Protein AF-A0A4U6DFJ6-F1 (afdb_monomer_lite)

Radius of gyration: 18.73 Å; chains: 1; bounding box: 54×26×50 Å

Sequence (199 aa):
MKYNDFEFNKLDYLKKNVDDPKDGIPSDYGIYQWVYWPAFDADRIATNDLINTLKEYSSRNFYIEEEIKGKYKFHAKIWEQGFRDNANMFGLSDKKHSELEAYLRSRTNIQAFYEFFKEICFVRPFYLGKANNLRSRLSQHFSGKSNVIAEIVKSSVPDQHVWVGYRKLPFSPAESSINNIYEEIYSRRVKPGLTIKPD

pLDDT: mean 87.08, std 8.91, range [51.12, 96.88]

Foldseek 3Di:
DDDPQWDKDFQVQALVCQPPPPRHFFQAWWKKFKFFAQDDDLQDDDLVNVLVSQLLVQQFDQADWDWDPDPDPDIDIDADDGCNPDSAGNVDDPVVSVVVSVQSNDSVSSVVVNVVVVVVRVLATQDMDTDNTRSVVVNCVSVVVDCPVVSCVVSVGDSRRMMMIIHGDPDDPVCVVVRVVVRLVSCVVRVRRNDDDDD

Structure (mmCIF, N/CA/C/O backbone):
data_AF-A0A4U6DFJ6-F1
#
_entry.id   AF-A0A4U6DFJ6-F1
#
loop_
_atom_site.group_PDB
_atom_site.id
_atom_site.type_symbol
_atom_site.label_atom_id
_atom_site.label_alt_id
_atom_site.label_comp_id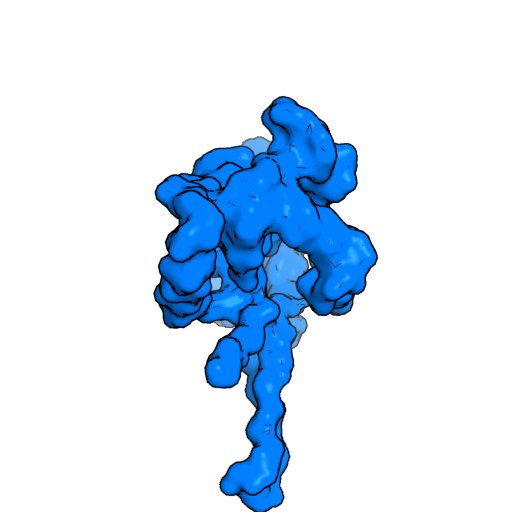
_atom_site.label_asym_id
_atom_site.label_entity_id
_atom_site.label_seq_id
_atom_site.pdbx_PDB_ins_code
_atom_site.Cartn_x
_atom_site.Cartn_y
_atom_site.Cartn_z
_atom_site.occupancy
_atom_site.B_iso_or_equiv
_atom_site.auth_seq_id
_atom_site.auth_comp_id
_atom_site.auth_asym_id
_atom_site.auth_atom_id
_atom_site.pdbx_PDB_model_num
ATOM 1 N N . MET A 1 1 ? -7.972 2.502 -10.421 1.00 88.00 1 MET A N 1
ATOM 2 C CA . MET A 1 1 ? -8.264 3.735 -9.639 1.00 88.00 1 MET A CA 1
ATOM 3 C C . MET A 1 1 ? -7.154 4.744 -9.886 1.00 88.00 1 MET A C 1
ATOM 5 O O . MET A 1 1 ? -6.004 4.338 -9.847 1.00 88.00 1 MET A O 1
ATOM 9 N N . LYS A 1 2 ? -7.454 6.028 -10.119 1.00 89.06 2 LYS A N 1
ATOM 10 C CA . LYS A 1 2 ? -6.418 7.076 -10.156 1.00 89.06 2 LYS A CA 1
ATOM 11 C C . LYS A 1 2 ? -6.329 7.784 -8.806 1.00 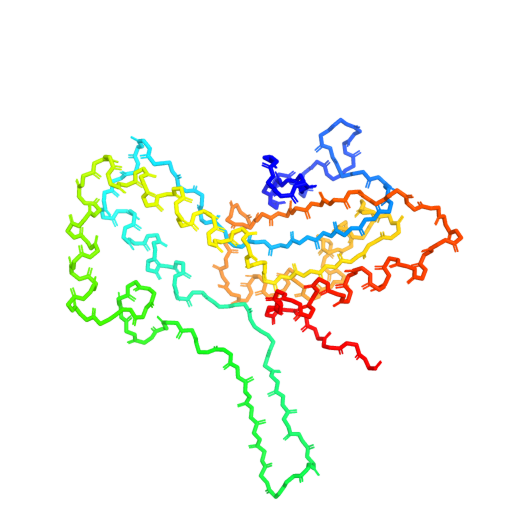89.06 2 LYS A C 1
ATOM 13 O O . LYS A 1 2 ? -7.365 8.136 -8.252 1.00 89.06 2 LYS A O 1
ATOM 18 N N . TYR A 1 3 ? -5.118 7.963 -8.286 1.00 86.25 3 TYR A N 1
ATOM 19 C CA . TYR A 1 3 ? -4.867 8.662 -7.022 1.00 86.25 3 TYR A CA 1
ATOM 20 C C . TYR A 1 3 ? -3.462 9.273 -7.031 1.00 86.25 3 TYR A C 1
ATOM 22 O O . TYR A 1 3 ? -2.499 8.556 -7.293 1.00 86.25 3 TYR A O 1
ATOM 30 N N . ASN A 1 4 ? -3.339 10.580 -6.771 1.00 84.19 4 ASN A N 1
ATOM 31 C CA . ASN A 1 4 ? -2.069 11.329 -6.789 1.00 84.19 4 ASN A CA 1
ATOM 32 C C . ASN A 1 4 ? -1.196 11.061 -8.036 1.00 84.19 4 ASN A C 1
ATOM 34 O O . ASN A 1 4 ? -0.005 10.789 -7.918 1.00 84.19 4 ASN A O 1
ATOM 38 N N . ASP A 1 5 ? -1.798 11.089 -9.229 1.00 87.94 5 ASP A N 1
ATOM 39 C CA . ASP A 1 5 ? -1.159 10.791 -10.527 1.00 87.94 5 ASP A CA 1
ATOM 40 C C . ASP A 1 5 ? -0.648 9.352 -10.718 1.00 87.94 5 ASP A C 1
ATOM 42 O O . ASP A 1 5 ? 0.011 9.050 -11.715 1.00 87.94 5 ASP A O 1
ATOM 46 N N . PHE A 1 6 ? -0.982 8.438 -9.807 1.00 92.75 6 PHE A N 1
ATOM 47 C CA . PHE A 1 6 ? -0.763 7.007 -9.987 1.00 92.75 6 PHE A CA 1
ATOM 48 C C . PHE A 1 6 ? -2.026 6.319 -10.480 1.00 92.75 6 PHE A C 1
ATOM 50 O O . PHE A 1 6 ? -3.138 6.582 -10.011 1.00 92.75 6 PHE A O 1
ATOM 57 N N . GLU A 1 7 ? -1.833 5.365 -11.379 1.00 94.50 7 GLU A N 1
ATOM 58 C CA . GLU A 1 7 ? -2.839 4.386 -11.746 1.00 94.50 7 GLU A CA 1
ATOM 59 C C . GLU A 1 7 ? -2.667 3.133 -10.890 1.00 94.50 7 GLU A C 1
ATOM 61 O O . GLU A 1 7 ? -1.664 2.430 -10.989 1.00 94.50 7 GLU A O 1
ATOM 66 N N . PHE A 1 8 ? -3.644 2.888 -10.022 1.00 94.81 8 PHE A N 1
ATOM 67 C CA . PHE A 1 8 ? -3.674 1.789 -9.070 1.00 94.81 8 PHE A CA 1
ATOM 68 C C . PHE A 1 8 ? -4.619 0.676 -9.495 1.00 94.81 8 PHE A C 1
ATOM 70 O O . PHE A 1 8 ? -5.796 0.924 -9.780 1.00 94.81 8 PHE A O 1
ATOM 77 N N . ASN A 1 9 ? -4.130 -0.555 -9.390 1.00 94.94 9 ASN A N 1
ATOM 78 C CA . ASN A 1 9 ? -4.911 -1.775 -9.540 1.00 94.94 9 ASN A CA 1
ATOM 79 C C . ASN A 1 9 ? -4.544 -2.778 -8.442 1.00 94.94 9 ASN A C 1
ATOM 81 O O . ASN A 1 9 ? -3.454 -2.715 -7.866 1.00 94.94 9 ASN A O 1
ATOM 85 N N . LYS A 1 10 ? -5.461 -3.700 -8.138 1.00 94.94 10 LYS A N 1
ATOM 86 C CA . LYS A 1 10 ? -5.181 -4.782 -7.190 1.00 94.94 10 LYS A CA 1
ATOM 87 C C . LYS A 1 10 ? -4.108 -5.718 -7.751 1.00 94.94 10 LYS A C 1
ATOM 89 O O . LYS A 1 10 ? -4.026 -5.930 -8.964 1.00 94.94 10 LYS A O 1
ATOM 94 N N . LEU A 1 11 ? -3.286 -6.279 -6.870 1.00 94.75 11 LEU A N 1
ATOM 95 C CA . LEU A 1 11 ? -2.181 -7.158 -7.243 1.00 94.75 11 LEU A CA 1
ATOM 96 C C . LEU A 1 11 ? -2.667 -8.414 -7.976 1.00 94.75 11 LEU A C 1
ATOM 98 O O . LEU A 1 11 ? -2.071 -8.809 -8.975 1.00 94.75 11 LEU A O 1
ATOM 102 N N . ASP A 1 12 ? -3.760 -9.020 -7.515 1.00 93.81 12 ASP A N 1
ATOM 103 C CA . ASP A 1 12 ? -4.362 -10.204 -8.136 1.00 93.81 12 ASP A CA 1
ATOM 104 C C . ASP A 1 12 ? -4.865 -9.927 -9.563 1.00 93.81 12 ASP A C 1
ATOM 106 O O . ASP A 1 12 ? -4.689 -10.756 -10.459 1.00 93.81 12 ASP A O 1
ATOM 110 N N . TYR A 1 13 ? -5.438 -8.745 -9.791 1.00 94.69 13 TYR A N 1
ATOM 111 C CA . TYR A 1 13 ? -5.834 -8.275 -11.113 1.00 94.69 13 TYR A CA 1
ATOM 112 C C . TYR A 1 13 ? -4.618 -8.079 -12.022 1.00 94.69 13 TYR A C 1
ATOM 114 O O . TYR A 1 13 ? -4.600 -8.579 -13.146 1.00 94.69 13 TYR A O 1
ATOM 122 N N . LEU A 1 14 ? -3.572 -7.403 -11.542 1.00 93.38 14 LEU A N 1
ATOM 123 C CA . LEU A 1 14 ? -2.380 -7.138 -12.350 1.00 93.38 14 LEU A CA 1
ATOM 124 C C . LEU A 1 14 ? -1.597 -8.405 -12.687 1.00 93.38 14 LEU A C 1
ATOM 126 O O . LEU A 1 14 ? -1.113 -8.526 -13.806 1.00 93.38 14 LEU A O 1
ATOM 130 N N . LYS A 1 15 ? -1.513 -9.374 -11.769 1.00 91.69 15 LYS A N 1
ATOM 131 C CA . LYS A 1 15 ? -0.887 -10.677 -12.044 1.00 91.69 15 LYS A CA 1
ATOM 132 C C . LYS A 1 15 ? -1.546 -11.399 -13.224 1.00 91.69 15 LYS A C 1
ATOM 134 O O . LYS A 1 15 ? -0.855 -12.086 -13.967 1.00 91.69 15 LYS A O 1
ATOM 139 N N . LYS A 1 16 ? -2.863 -11.240 -13.399 1.00 92.12 16 LYS A N 1
ATOM 140 C CA . LYS A 1 16 ? -3.634 -11.864 -14.487 1.00 92.12 16 LYS A CA 1
ATOM 141 C C . LYS A 1 16 ? -3.539 -11.099 -15.808 1.00 92.12 16 LYS A C 1
ATOM 143 O O . LYS A 1 16 ? -3.602 -11.724 -16.857 1.00 92.12 16 LYS A O 1
ATOM 148 N N . ASN A 1 17 ? -3.380 -9.776 -15.751 1.00 93.62 17 ASN A N 1
ATOM 149 C CA . ASN A 1 17 ? -3.483 -8.893 -16.918 1.00 93.62 17 ASN A CA 1
ATOM 150 C C . ASN A 1 17 ? -2.164 -8.193 -17.278 1.00 93.62 17 ASN A C 1
ATOM 152 O O . ASN A 1 17 ? -2.177 -7.237 -18.039 1.00 93.62 17 ASN A O 1
ATOM 156 N N . VAL A 1 18 ? -1.019 -8.618 -16.733 1.00 89.25 18 VAL A N 1
ATOM 157 C CA . VAL A 1 18 ? 0.245 -7.861 -16.829 1.00 89.25 18 VAL A CA 1
ATOM 158 C C . VAL A 1 18 ? 0.644 -7.482 -18.260 1.00 89.25 18 VAL A C 1
ATOM 160 O O . VAL A 1 18 ? 1.087 -6.353 -18.491 1.00 89.25 18 VAL A O 1
ATOM 163 N N . ASP A 1 19 ? 0.432 -8.391 -19.211 1.00 88.19 19 ASP A N 1
ATOM 164 C CA . ASP A 1 19 ? 0.780 -8.216 -20.622 1.00 88.19 19 ASP A CA 1
ATOM 165 C C . ASP A 1 19 ? -0.379 -7.687 -21.482 1.00 88.19 19 ASP A C 1
ATOM 167 O O . ASP A 1 19 ? -0.189 -7.463 -22.682 1.00 88.19 19 ASP A O 1
ATOM 171 N N . ASP A 1 20 ? -1.559 -7.455 -20.894 1.00 87.69 20 ASP A N 1
ATOM 172 C CA . ASP A 1 20 ? -2.719 -6.963 -21.634 1.00 87.69 20 ASP A CA 1
ATOM 173 C C . ASP A 1 20 ? -2.436 -5.555 -22.207 1.00 87.69 20 ASP A C 1
ATOM 175 O O . ASP A 1 20 ? -1.945 -4.666 -21.503 1.00 87.69 20 ASP A O 1
ATOM 179 N N . PRO A 1 21 ? -2.684 -5.317 -23.504 1.00 74.44 21 PRO A N 1
ATOM 180 C CA . PRO A 1 21 ? -2.360 -4.047 -24.147 1.00 74.44 21 PRO A CA 1
ATOM 181 C C . PRO A 1 21 ? -3.292 -2.888 -23.760 1.00 74.44 21 PRO A C 1
ATOM 183 O O . PRO A 1 21 ? -2.934 -1.737 -24.012 1.00 74.44 21 PRO A O 1
ATOM 186 N N . LYS A 1 22 ? -4.473 -3.166 -23.199 1.00 79.25 22 LYS A N 1
ATOM 187 C CA . LYS A 1 22 ? -5.471 -2.167 -22.789 1.00 79.25 22 LYS A CA 1
ATOM 188 C C . LYS A 1 22 ? -5.512 -1.994 -21.275 1.00 79.25 22 LYS A C 1
ATOM 190 O O . LYS A 1 22 ? -5.485 -0.867 -20.794 1.00 79.25 22 LYS A O 1
ATOM 195 N N . ASP A 1 23 ? -5.535 -3.114 -20.568 1.00 82.81 23 ASP A N 1
ATOM 196 C CA . ASP A 1 23 ? -5.782 -3.204 -19.129 1.00 82.81 23 ASP A CA 1
ATOM 197 C C . ASP A 1 23 ? -4.511 -3.545 -18.328 1.00 82.81 23 ASP A C 1
ATOM 199 O O . ASP A 1 23 ? -4.508 -3.554 -17.092 1.00 82.81 23 ASP A O 1
ATOM 203 N N . GLY A 1 24 ? -3.423 -3.859 -19.032 1.00 85.56 24 GLY A N 1
ATOM 204 C CA . GLY A 1 24 ? -2.166 -4.288 -18.444 1.00 85.56 24 GLY A CA 1
ATOM 205 C C . GLY A 1 24 ? -1.209 -3.154 -18.123 1.00 85.56 24 GLY A C 1
ATOM 206 O O . GLY A 1 24 ? -1.531 -1.966 -18.130 1.00 85.56 24 GLY A O 1
ATOM 207 N N . ILE A 1 25 ? 0.022 -3.534 -17.794 1.00 93.19 25 ILE A N 1
ATOM 208 C CA . ILE A 1 25 ? 1.027 -2.583 -17.325 1.00 93.19 25 ILE A CA 1
ATOM 209 C C . ILE A 1 25 ? 1.736 -1.969 -18.544 1.00 93.19 25 ILE A C 1
ATOM 211 O O . ILE A 1 25 ? 2.128 -2.699 -19.462 1.00 93.19 25 ILE A O 1
ATOM 215 N N . PRO A 1 26 ? 1.945 -0.643 -18.596 1.00 93.00 26 PRO A N 1
ATOM 216 C CA . PRO A 1 26 ? 2.675 -0.008 -19.689 1.00 93.00 26 PRO A CA 1
ATOM 217 C C . PRO A 1 26 ? 4.149 -0.441 -19.741 1.00 93.00 26 PRO A C 1
ATOM 219 O O . PRO A 1 26 ? 4.767 -0.742 -18.722 1.00 93.00 26 PRO A O 1
ATOM 222 N N . SER A 1 27 ? 4.748 -0.406 -20.933 1.00 93.19 27 SER A N 1
ATOM 223 C CA . SER A 1 27 ? 6.192 -0.648 -21.131 1.00 93.19 27 SER A CA 1
ATOM 224 C C . SER A 1 27 ? 7.047 0.625 -21.009 1.00 93.19 27 SER A C 1
ATOM 226 O O . SER A 1 27 ? 8.189 0.645 -21.456 1.00 93.19 27 SER A O 1
ATOM 228 N N . ASP A 1 28 ? 6.493 1.677 -20.403 1.00 91.69 28 ASP A N 1
ATOM 229 C CA . ASP A 1 28 ? 7.117 2.992 -20.247 1.00 91.69 28 ASP A CA 1
ATOM 230 C C . ASP A 1 28 ? 8.092 3.055 -19.055 1.00 91.69 28 ASP A C 1
ATOM 232 O O . ASP A 1 28 ? 8.077 2.204 -18.154 1.00 91.69 28 ASP A O 1
ATOM 236 N N . TYR A 1 29 ? 8.890 4.127 -19.022 1.00 91.12 29 TYR A N 1
ATOM 237 C CA . TYR A 1 29 ? 9.627 4.556 -17.837 1.00 91.12 29 TYR A CA 1
ATOM 238 C C . TYR A 1 29 ? 8.658 5.025 -16.757 1.00 91.12 29 TYR A C 1
ATOM 240 O O . TYR A 1 29 ? 7.662 5.703 -17.029 1.00 91.12 29 TYR A O 1
ATOM 248 N N . GLY A 1 30 ? 8.980 4.733 -15.505 1.00 92.44 30 GLY A N 1
ATOM 249 C CA . GLY A 1 30 ? 8.202 5.273 -14.410 1.00 92.44 30 GLY A CA 1
ATOM 250 C C . GLY A 1 30 ? 8.629 4.807 -13.039 1.00 92.44 30 GLY A C 1
ATOM 251 O O . GLY A 1 30 ? 9.611 4.080 -12.862 1.00 92.44 30 GLY A O 1
ATOM 252 N N . ILE A 1 31 ? 7.821 5.222 -12.077 1.00 93.06 31 ILE A N 1
ATOM 253 C CA . ILE A 1 31 ? 7.879 4.764 -10.696 1.00 93.06 31 ILE A CA 1
ATOM 254 C C . ILE A 1 31 ? 6.605 4.007 -10.358 1.00 93.06 31 ILE A C 1
ATOM 256 O O . ILE A 1 31 ? 5.543 4.247 -10.937 1.00 93.06 31 ILE A O 1
ATOM 260 N N . TYR A 1 32 ? 6.712 3.095 -9.409 1.00 95.06 32 TYR A N 1
ATOM 261 C CA . TYR A 1 32 ? 5.598 2.296 -8.941 1.00 95.06 32 TYR A CA 1
ATOM 262 C C . TYR A 1 32 ? 5.678 2.107 -7.436 1.00 95.06 32 TYR A C 1
ATOM 264 O O . TYR A 1 32 ? 6.761 2.077 -6.855 1.00 95.06 32 TYR A O 1
ATOM 272 N N . GLN A 1 33 ? 4.519 1.974 -6.809 1.00 95.81 33 GLN A N 1
ATOM 273 C CA . GLN A 1 33 ? 4.383 1.867 -5.368 1.00 95.81 33 GLN A CA 1
ATOM 274 C C . GLN A 1 33 ? 3.344 0.823 -4.989 1.00 95.81 33 GLN A C 1
ATOM 276 O O . GLN A 1 33 ? 2.401 0.575 -5.737 1.00 95.81 33 GLN A O 1
ATOM 281 N N . TRP A 1 34 ? 3.534 0.207 -3.830 1.00 96.25 34 TRP A N 1
ATOM 282 C CA . TRP A 1 34 ? 2.681 -0.860 -3.330 1.00 96.25 34 TRP A CA 1
ATOM 283 C C . TRP A 1 34 ? 2.077 -0.428 -2.003 1.00 96.25 34 TRP A C 1
ATOM 285 O O . TRP A 1 34 ? 2.788 0.023 -1.105 1.00 96.25 34 TRP A O 1
ATOM 295 N N . VAL A 1 35 ? 0.762 -0.553 -1.900 1.00 95.31 35 VAL A N 1
ATOM 296 C CA . VAL A 1 35 ? -0.043 -0.081 -0.776 1.00 95.31 35 VAL A CA 1
ATOM 297 C C . VAL A 1 35 ? -0.849 -1.247 -0.227 1.00 95.31 35 VAL A C 1
ATOM 299 O O . VAL A 1 35 ? -1.386 -2.055 -0.987 1.00 95.31 35 VAL A O 1
ATOM 302 N N . TYR A 1 36 ? -0.947 -1.327 1.097 1.00 93.75 36 TYR A N 1
ATOM 303 C CA . TYR A 1 36 ? -1.857 -2.248 1.760 1.00 93.75 36 TYR A CA 1
ATOM 304 C C . TYR A 1 36 ? -3.178 -1.530 2.015 1.00 93.75 36 TYR A C 1
ATOM 306 O O . TYR A 1 36 ? -3.226 -0.528 2.723 1.00 93.75 36 TYR A O 1
ATOM 314 N N . TRP A 1 37 ? -4.246 -2.035 1.407 1.00 93.44 37 TRP A N 1
ATOM 315 C CA . TRP A 1 37 ? -5.597 -1.527 1.566 1.00 93.44 37 TRP A CA 1
ATOM 316 C C . TRP A 1 37 ? -6.592 -2.695 1.517 1.00 93.44 37 TRP A C 1
ATOM 318 O O . TRP A 1 37 ? -6.799 -3.265 0.441 1.00 93.44 37 TRP A O 1
ATOM 328 N N . PRO A 1 38 ? -7.251 -3.045 2.639 1.00 88.44 38 PRO A N 1
ATOM 329 C CA . PRO A 1 38 ? -8.112 -4.224 2.725 1.00 88.44 38 PRO A CA 1
ATOM 330 C C . PRO A 1 38 ? -9.394 -4.114 1.884 1.00 88.44 38 PRO A C 1
ATOM 332 O O . PRO A 1 38 ? -10.099 -5.102 1.736 1.00 88.44 38 PRO A O 1
ATOM 335 N N . ALA A 1 39 ? -9.668 -2.944 1.289 1.00 81.81 39 ALA A N 1
ATOM 336 C CA . ALA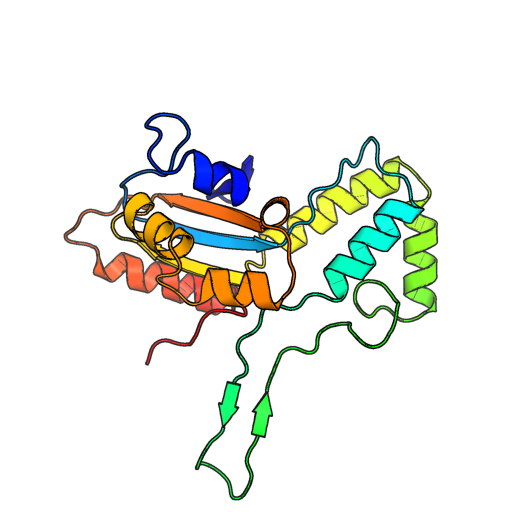 A 1 39 ? -10.714 -2.714 0.293 1.00 81.81 39 ALA A CA 1
ATOM 337 C C . ALA A 1 39 ? -12.080 -3.312 0.673 1.00 81.81 39 ALA A C 1
ATOM 339 O O . ALA A 1 39 ? -12.551 -4.257 0.044 1.00 81.81 39 ALA A O 1
ATOM 340 N N . PHE A 1 40 ? -12.727 -2.716 1.676 1.00 90.50 40 PHE A N 1
ATOM 341 C CA . PHE A 1 40 ? -14.103 -3.035 2.058 1.00 90.50 40 PHE A CA 1
ATOM 342 C C . PHE A 1 40 ? -15.128 -2.114 1.379 1.00 90.50 40 PHE A C 1
ATOM 344 O O . PHE A 1 40 ? -14.801 -1.006 0.955 1.00 90.50 40 PHE A O 1
ATOM 351 N N . ASP A 1 41 ? -16.376 -2.576 1.287 1.00 92.31 41 ASP A N 1
ATOM 352 C CA . ASP A 1 41 ? -17.503 -1.800 0.763 1.00 92.31 41 ASP A CA 1
ATOM 353 C C . ASP A 1 41 ? -18.127 -0.958 1.887 1.00 92.31 41 ASP A C 1
ATOM 355 O O . ASP A 1 41 ? -18.808 -1.478 2.778 1.00 92.31 41 ASP A O 1
ATOM 359 N N . ALA A 1 42 ? -17.882 0.352 1.843 1.00 93.12 42 ALA A N 1
ATOM 360 C CA . ALA A 1 42 ? -18.373 1.315 2.820 1.00 93.12 42 ALA A CA 1
ATOM 361 C C . ALA A 1 42 ? -19.878 1.605 2.733 1.00 93.12 42 ALA A C 1
ATOM 363 O O . ALA A 1 42 ? -20.394 2.216 3.667 1.00 93.12 42 ALA A O 1
ATOM 364 N N . ASP A 1 43 ? -20.617 1.007 1.790 1.00 92.50 43 ASP A N 1
ATOM 365 C CA . ASP A 1 43 ? -22.092 0.990 1.720 1.00 92.50 43 ASP A CA 1
ATOM 366 C C . ASP A 1 43 ? -22.724 -0.325 2.208 1.00 92.50 43 ASP A C 1
ATOM 368 O O . ASP A 1 43 ? -23.885 -0.336 2.625 1.00 92.50 43 ASP A O 1
ATOM 372 N N . ARG A 1 44 ? -21.953 -1.424 2.264 1.00 94.06 44 ARG A N 1
ATOM 373 C CA . ARG A 1 44 ? -22.469 -2.749 2.665 1.00 94.06 44 ARG A CA 1
ATOM 374 C C . ARG A 1 44 ? -21.863 -3.385 3.913 1.00 94.06 44 ARG A C 1
ATOM 376 O O . ARG A 1 44 ? -22.536 -4.198 4.537 1.00 94.06 44 ARG A O 1
ATOM 383 N N . ILE A 1 45 ? -20.635 -3.040 4.310 1.00 95.69 45 ILE A N 1
ATOM 384 C CA . ILE A 1 45 ? -19.964 -3.708 5.441 1.00 95.69 45 ILE A CA 1
ATOM 385 C C . ILE A 1 45 ? -20.735 -3.531 6.760 1.00 95.69 45 ILE A C 1
ATOM 387 O O . ILE A 1 45 ? -21.233 -2.435 7.044 1.00 95.69 45 ILE A O 1
ATOM 391 N N . ALA A 1 46 ? -20.834 -4.600 7.556 1.00 95.25 46 ALA A N 1
ATOM 392 C CA . ALA A 1 46 ? -21.353 -4.546 8.919 1.00 95.25 46 ALA A CA 1
ATOM 393 C C . ALA A 1 46 ? -20.283 -4.003 9.880 1.00 95.25 46 ALA A C 1
ATOM 395 O O . ALA A 1 46 ? -19.096 -4.269 9.708 1.00 95.25 46 ALA A O 1
ATOM 396 N N . THR A 1 47 ? -20.682 -3.271 10.926 1.00 93.62 47 THR A N 1
ATOM 397 C CA . THR A 1 47 ? -19.727 -2.630 11.854 1.00 93.62 47 THR A CA 1
ATOM 398 C C . THR A 1 47 ? -18.755 -3.626 12.496 1.00 93.62 47 THR A C 1
ATOM 400 O O . THR A 1 47 ? -17.565 -3.339 12.569 1.00 93.62 47 THR A O 1
ATOM 403 N N . ASN A 1 48 ? -19.220 -4.809 12.911 1.00 92.69 48 ASN A N 1
ATOM 404 C CA . ASN A 1 48 ? -18.344 -5.825 13.508 1.00 92.69 48 ASN A CA 1
ATOM 405 C C . ASN A 1 48 ? -17.318 -6.370 12.500 1.00 92.69 48 ASN A C 1
ATOM 407 O O . ASN A 1 48 ? -16.150 -6.539 12.845 1.00 92.69 48 ASN A O 1
ATOM 411 N N . ASP A 1 49 ? -17.727 -6.582 11.247 1.00 94.81 49 ASP A N 1
ATOM 412 C CA . ASP A 1 49 ? -16.829 -7.036 10.179 1.00 94.81 49 ASP A CA 1
ATOM 413 C C . ASP A 1 49 ? -15.798 -5.961 9.832 1.00 94.81 49 ASP A C 1
ATOM 415 O O . ASP A 1 49 ? -14.624 -6.269 9.615 1.00 94.81 49 ASP A O 1
ATOM 419 N N . LEU A 1 50 ? -16.208 -4.687 9.847 1.00 95.06 50 LEU A N 1
ATOM 420 C CA . LEU A 1 50 ? -15.296 -3.557 9.699 1.00 95.06 50 LEU A CA 1
ATOM 421 C C . LEU A 1 50 ? -14.266 -3.547 10.829 1.00 95.06 50 LEU A C 1
ATOM 423 O O . LEU A 1 50 ? -13.072 -3.524 10.553 1.00 95.06 50 LEU A O 1
ATOM 427 N N . ILE A 1 51 ? -14.700 -3.627 12.088 1.00 92.38 51 ILE A N 1
ATOM 428 C CA . ILE A 1 51 ? -13.794 -3.656 13.247 1.00 92.38 51 ILE A CA 1
ATOM 429 C C . ILE A 1 51 ? -12.790 -4.808 13.122 1.00 92.38 51 ILE A C 1
ATOM 431 O O . ILE A 1 51 ? -11.591 -4.595 13.300 1.00 92.38 51 ILE A O 1
ATOM 435 N N . ASN A 1 52 ? -13.247 -6.008 12.757 1.00 91.25 52 ASN A N 1
ATOM 436 C CA . ASN A 1 52 ? -12.369 -7.162 12.550 1.00 91.25 52 ASN A CA 1
ATOM 437 C C . ASN A 1 52 ? -11.367 -6.922 11.413 1.00 91.25 52 ASN A C 1
ATOM 439 O O . ASN A 1 52 ? -10.180 -7.195 11.579 1.00 91.25 52 ASN A O 1
ATOM 443 N N . THR A 1 53 ? -11.816 -6.331 10.304 1.00 92.12 53 THR A N 1
ATOM 444 C CA . THR A 1 53 ? -10.957 -5.954 9.170 1.00 92.12 53 THR A CA 1
ATOM 445 C C . THR A 1 53 ? -9.872 -4.960 9.592 1.00 92.12 53 THR A C 1
ATOM 447 O O . THR A 1 53 ? -8.709 -5.106 9.218 1.00 92.12 53 THR A O 1
ATOM 450 N N . LEU A 1 54 ? -10.217 -3.955 10.402 1.00 91.81 54 LEU A N 1
ATOM 451 C CA . LEU A 1 54 ? -9.270 -2.947 10.889 1.00 91.81 54 LEU A CA 1
ATOM 452 C C . LEU A 1 54 ? -8.295 -3.518 11.930 1.00 91.81 54 LEU A C 1
ATOM 454 O O . LEU A 1 54 ? -7.117 -3.145 11.934 1.00 91.81 54 LEU A O 1
ATOM 458 N N . LYS A 1 55 ? -8.749 -4.438 12.790 1.00 88.62 55 LYS A N 1
ATOM 459 C CA . LYS A 1 55 ? -7.879 -5.184 13.717 1.00 88.62 55 LYS A CA 1
ATOM 460 C C . LYS A 1 55 ? -6.885 -6.043 12.948 1.00 88.62 55 LYS A C 1
ATOM 462 O O . LYS A 1 55 ? -5.685 -5.963 13.210 1.00 88.62 55 LYS A O 1
ATOM 467 N N . GLU A 1 56 ? -7.357 -6.789 11.949 1.00 88.25 56 GLU A N 1
ATOM 468 C CA . GLU A 1 56 ? -6.478 -7.562 11.077 1.00 88.25 56 GLU A CA 1
ATOM 469 C C . GLU A 1 56 ? -5.471 -6.645 10.385 1.00 88.25 56 GLU A C 1
ATOM 471 O O . GLU A 1 56 ? -4.273 -6.886 10.506 1.00 88.25 56 GLU A O 1
ATOM 476 N N . TYR A 1 57 ? -5.925 -5.563 9.743 1.00 89.62 57 TYR A N 1
ATOM 477 C CA . TYR A 1 57 ? -5.051 -4.576 9.110 1.00 89.62 57 TYR A CA 1
ATOM 478 C C . TYR A 1 57 ? -3.940 -4.097 10.050 1.00 89.62 57 TYR A C 1
ATOM 480 O O . TYR A 1 57 ? -2.767 -4.146 9.690 1.00 89.62 57 TYR A O 1
ATOM 488 N N . SER A 1 58 ? -4.308 -3.702 11.269 1.00 87.69 58 SER A N 1
ATOM 489 C CA . SER A 1 58 ? -3.384 -3.155 12.271 1.00 87.69 58 SER A CA 1
ATOM 490 C C . SER A 1 58 ? -2.344 -4.172 12.753 1.00 87.69 58 SER A C 1
ATOM 492 O O . SER A 1 58 ? -1.242 -3.795 13.145 1.00 87.69 58 SER A O 1
ATOM 494 N N . SER A 1 59 ? -2.677 -5.464 12.726 1.00 84.81 59 SER A N 1
ATOM 495 C CA . SER A 1 59 ? -1.767 -6.538 13.144 1.00 84.81 59 SER A CA 1
ATOM 496 C C . SER A 1 59 ? -0.667 -6.840 12.115 1.00 84.81 59 SER A C 1
ATOM 498 O O . SER A 1 59 ? 0.376 -7.419 12.451 1.00 84.81 59 SER A O 1
ATOM 500 N N . ARG A 1 60 ? -0.885 -6.456 10.849 1.00 86.62 60 ARG A N 1
ATOM 501 C CA . ARG A 1 60 ? 0.074 -6.668 9.762 1.00 86.62 60 ARG A CA 1
ATOM 502 C C . ARG A 1 60 ? 1.111 -5.558 9.774 1.00 86.62 60 ARG A C 1
ATOM 504 O O . ARG A 1 60 ? 0.806 -4.403 10.045 1.00 86.62 60 ARG A O 1
ATOM 511 N N . ASN A 1 61 ? 2.348 -5.913 9.454 1.00 81.38 61 ASN A N 1
ATOM 512 C CA . ASN A 1 61 ? 3.415 -4.936 9.336 1.00 81.38 61 ASN A CA 1
ATOM 513 C C . ASN A 1 61 ? 4.342 -5.312 8.176 1.00 81.38 61 ASN A C 1
ATOM 515 O O . ASN A 1 61 ? 4.626 -6.493 7.968 1.00 81.38 61 ASN A O 1
ATOM 519 N N . PHE A 1 62 ? 4.773 -4.309 7.419 1.00 85.38 62 PHE A N 1
ATOM 520 C CA . PHE A 1 62 ? 5.635 -4.449 6.251 1.00 85.38 62 PHE A CA 1
ATOM 521 C C . PHE A 1 62 ? 6.907 -3.649 6.494 1.00 85.38 62 PHE A C 1
ATOM 523 O O . PHE A 1 62 ? 6.983 -2.473 6.147 1.00 85.38 62 PHE A O 1
ATOM 530 N N . TYR A 1 63 ? 7.896 -4.291 7.105 1.00 79.19 63 TYR A N 1
ATOM 531 C CA . TYR A 1 63 ? 9.182 -3.679 7.399 1.00 79.19 63 TYR A CA 1
ATOM 532 C C . TYR A 1 63 ? 10.316 -4.648 7.094 1.00 79.19 63 TYR A C 1
ATOM 534 O O . TYR A 1 63 ? 10.176 -5.864 7.238 1.00 79.19 63 TYR A O 1
ATOM 542 N N . ILE A 1 64 ? 11.456 -4.087 6.714 1.00 78.19 64 ILE A N 1
ATOM 543 C CA . ILE A 1 64 ? 12.739 -4.774 6.759 1.00 78.19 64 ILE A CA 1
ATOM 544 C C . ILE A 1 64 ? 13.375 -4.448 8.108 1.00 78.19 64 ILE A C 1
ATOM 546 O O . ILE A 1 64 ? 13.401 -3.296 8.532 1.00 78.19 64 ILE A O 1
ATOM 550 N N . GLU A 1 65 ? 13.833 -5.476 8.815 1.00 81.19 65 GLU A N 1
ATOM 551 C CA . GLU A 1 65 ? 14.571 -5.296 10.063 1.00 81.19 65 GLU A CA 1
ATOM 552 C C . GLU A 1 65 ? 15.948 -4.698 9.756 1.00 81.19 65 GLU A C 1
ATOM 554 O O . GLU A 1 65 ? 16.700 -5.240 8.944 1.00 81.19 65 GLU A O 1
ATOM 559 N N . GLU A 1 66 ? 16.277 -3.584 10.405 1.00 78.94 66 GLU A N 1
ATOM 560 C CA . GLU A 1 66 ? 17.593 -2.965 10.302 1.00 78.94 66 GLU A CA 1
ATOM 561 C C . GLU A 1 66 ? 18.497 -3.470 11.425 1.00 78.94 66 GLU A C 1
ATOM 563 O O . GLU A 1 66 ? 18.124 -3.489 12.600 1.00 78.94 66 GLU A O 1
ATOM 568 N N . GLU A 1 67 ? 19.712 -3.873 11.067 1.00 83.44 67 GLU A N 1
ATOM 569 C CA . GLU A 1 67 ? 20.657 -4.498 11.984 1.00 83.4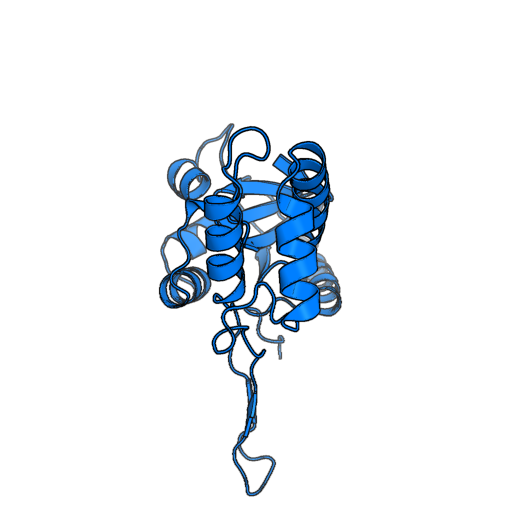4 67 GLU A CA 1
ATOM 570 C C . GLU A 1 67 ? 21.942 -3.669 12.066 1.00 83.44 67 GLU A C 1
ATOM 572 O O . GLU A 1 67 ? 22.650 -3.479 11.075 1.00 83.44 67 GLU A O 1
ATOM 577 N N . ILE A 1 68 ? 22.279 -3.184 13.262 1.00 78.00 68 ILE A N 1
ATOM 578 C CA . ILE A 1 68 ? 23.529 -2.456 13.500 1.00 78.00 68 ILE A CA 1
ATOM 579 C C . ILE A 1 68 ? 24.583 -3.463 13.969 1.00 78.00 68 ILE A C 1
ATOM 581 O O . ILE A 1 68 ? 24.623 -3.841 15.144 1.00 78.00 68 ILE A O 1
ATOM 585 N N . LYS A 1 69 ? 25.458 -3.885 13.046 1.00 70.69 69 LYS A N 1
ATOM 586 C CA . LYS A 1 69 ? 26.610 -4.766 13.315 1.00 70.69 69 LYS A CA 1
ATOM 587 C C . LYS A 1 69 ? 27.925 -3.981 13.396 1.00 70.69 69 LYS A C 1
ATOM 589 O O . LYS A 1 69 ? 28.163 -3.068 12.615 1.00 70.69 69 LYS A O 1
ATOM 594 N N . GLY A 1 70 ? 28.798 -4.347 14.339 1.00 65.06 70 GLY A N 1
ATOM 595 C CA . GLY A 1 70 ? 30.218 -3.952 14.351 1.00 65.06 70 GLY A CA 1
ATOM 596 C C . GLY A 1 70 ? 30.553 -2.506 14.746 1.00 65.06 70 GLY A C 1
ATOM 597 O O . GLY A 1 70 ? 31.728 -2.181 14.880 1.00 65.06 70 GLY A O 1
ATOM 598 N N . LYS A 1 71 ? 29.561 -1.638 14.974 1.00 67.25 71 LYS A N 1
ATOM 599 C CA . LYS A 1 71 ? 29.793 -0.244 15.405 1.00 67.25 71 LYS A CA 1
ATOM 600 C C . LYS A 1 71 ? 29.879 -0.076 16.929 1.00 67.25 71 LYS A C 1
ATOM 602 O O . LYS A 1 71 ? 30.460 0.889 17.415 1.00 67.25 71 LYS A O 1
ATOM 607 N N . TYR A 1 72 ? 29.320 -1.019 17.682 1.00 69.44 72 TYR A N 1
ATOM 608 C CA . TYR A 1 72 ? 29.252 -0.996 19.143 1.00 69.44 72 TYR A CA 1
ATOM 609 C C . TYR A 1 72 ? 29.602 -2.379 19.709 1.00 69.44 72 TYR A C 1
ATOM 611 O O . TYR A 1 72 ? 29.546 -3.376 18.994 1.00 69.44 72 TYR A O 1
ATOM 619 N N . LYS A 1 73 ? 29.904 -2.462 21.015 1.00 83.31 73 LYS A N 1
ATOM 620 C CA . LYS A 1 73 ? 30.072 -3.746 21.737 1.00 83.31 73 LYS A CA 1
ATOM 621 C C . LYS A 1 73 ? 28.782 -4.581 21.811 1.00 83.31 73 LYS A C 1
ATOM 623 O O . LYS A 1 73 ? 28.802 -5.691 22.330 1.00 83.31 73 LYS A O 1
ATOM 628 N N . PHE A 1 74 ? 27.671 -4.033 21.329 1.00 74.19 74 PHE A N 1
ATOM 629 C CA . PHE A 1 74 ? 26.349 -4.634 21.360 1.00 74.19 74 PHE A CA 1
ATOM 630 C C . PHE A 1 74 ? 25.789 -4.735 19.950 1.00 74.19 74 PHE A C 1
ATOM 632 O O . PHE A 1 74 ? 26.110 -3.935 19.070 1.00 74.19 74 PHE A O 1
ATOM 639 N N . HIS A 1 75 ? 24.916 -5.714 19.781 1.00 8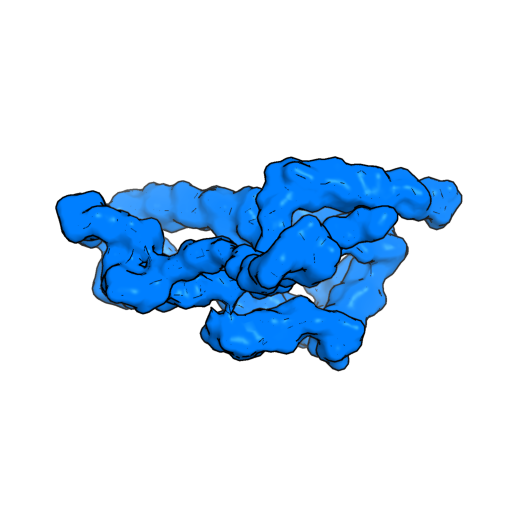0.50 75 HIS A N 1
ATOM 640 C CA . HIS A 1 75 ? 24.140 -5.922 18.579 1.00 80.50 75 HIS A CA 1
ATOM 641 C C . HIS A 1 75 ? 22.726 -5.370 18.812 1.00 80.50 75 HIS A C 1
ATOM 643 O O . HIS A 1 75 ? 22.088 -5.731 19.800 1.00 80.50 75 HIS A O 1
ATOM 649 N N . ALA A 1 76 ? 22.256 -4.493 17.921 1.00 82.19 76 ALA A N 1
ATOM 650 C CA . ALA A 1 76 ? 20.895 -3.965 17.938 1.00 82.19 76 ALA A CA 1
ATOM 651 C C . ALA A 1 76 ? 20.165 -4.291 16.628 1.00 82.19 76 ALA A C 1
ATOM 653 O O . ALA A 1 76 ? 20.711 -4.077 15.543 1.00 82.19 76 ALA A O 1
ATOM 654 N N . LYS A 1 77 ? 18.926 -4.770 16.759 1.00 83.88 77 LYS A N 1
ATOM 655 C CA . LYS A 1 77 ? 17.954 -4.959 15.678 1.00 83.88 77 LYS A CA 1
ATOM 656 C C . LYS A 1 77 ? 16.823 -3.962 15.890 1.00 83.88 77 LYS A C 1
ATOM 658 O O . LYS A 1 77 ? 16.326 -3.846 17.010 1.00 83.88 77 LYS A O 1
ATOM 663 N N . ILE A 1 78 ? 16.457 -3.226 14.850 1.00 80.00 78 ILE A N 1
ATOM 664 C CA . ILE A 1 78 ? 15.445 -2.171 14.893 1.00 80.00 78 ILE A CA 1
ATOM 665 C C . ILE A 1 78 ? 14.380 -2.487 13.850 1.00 80.00 78 ILE A C 1
ATOM 667 O O . ILE A 1 78 ? 14.687 -2.830 12.710 1.00 80.00 78 ILE A O 1
ATOM 671 N N . TRP A 1 79 ? 13.119 -2.360 14.246 1.00 78.62 79 TRP A N 1
ATOM 672 C CA . TRP A 1 79 ? 11.982 -2.499 13.351 1.00 78.62 79 TRP A CA 1
ATOM 673 C C . TRP A 1 79 ? 10.829 -1.592 13.774 1.00 78.62 79 TRP A C 1
ATOM 675 O O . TRP A 1 79 ? 10.744 -1.171 14.929 1.00 78.62 79 TRP A O 1
ATOM 685 N N . GLU A 1 80 ? 9.922 -1.301 12.840 1.00 76.00 80 GLU A N 1
ATOM 686 C CA . GLU A 1 80 ? 8.669 -0.622 13.169 1.00 76.00 80 GLU A CA 1
ATOM 687 C C . GLU A 1 80 ? 7.822 -1.530 14.067 1.00 76.00 80 GLU A C 1
ATOM 689 O O . GLU A 1 80 ? 7.550 -2.685 13.735 1.00 76.00 80 GLU A O 1
ATOM 694 N N . GLN A 1 81 ? 7.389 -1.016 15.216 1.00 70.62 81 GLN A N 1
ATOM 695 C CA . GLN A 1 81 ? 6.518 -1.763 16.112 1.00 70.62 81 GLN A CA 1
ATOM 696 C C . GLN A 1 81 ? 5.135 -1.921 15.465 1.00 70.62 81 GLN A C 1
ATOM 698 O O . GLN A 1 81 ? 4.428 -0.942 15.246 1.00 70.62 81 GLN A O 1
ATOM 703 N N . GLY A 1 82 ? 4.748 -3.161 15.154 1.00 69.50 82 GLY A N 1
ATOM 704 C CA . GLY A 1 82 ? 3.378 -3.468 14.737 1.00 69.50 82 GLY A CA 1
ATOM 705 C C . GLY A 1 82 ? 2.421 -3.462 15.932 1.00 69.50 82 GLY A C 1
ATOM 706 O O . GLY A 1 82 ? 2.841 -3.661 17.071 1.00 69.50 82 GLY A O 1
ATOM 707 N N . PHE A 1 83 ? 1.120 -3.312 15.689 1.00 74.44 83 PHE A N 1
ATOM 708 C CA . PHE A 1 83 ? 0.098 -3.265 16.746 1.00 74.44 83 PHE A CA 1
ATOM 709 C C . PHE A 1 83 ? -0.357 -4.671 17.183 1.00 74.44 83 PHE A C 1
ATOM 711 O O . PHE A 1 83 ? -1.549 -4.952 17.257 1.00 74.44 83 PHE A O 1
ATOM 718 N N . ARG A 1 84 ? 0.598 -5.587 17.401 1.00 61.88 84 ARG A N 1
ATOM 719 C CA . ARG A 1 84 ? 0.334 -7.034 17.538 1.00 61.88 84 ARG A CA 1
ATOM 720 C C . ARG A 1 84 ? -0.222 -7.459 18.900 1.00 61.88 84 ARG A C 1
ATOM 722 O O . ARG A 1 84 ? -0.993 -8.410 18.942 1.00 61.88 84 ARG A O 1
ATOM 729 N N . ASP A 1 85 ? 0.127 -6.752 19.974 1.00 60.47 85 ASP A N 1
ATOM 730 C CA . ASP A 1 85 ? -0.061 -7.273 21.339 1.00 60.47 85 ASP A CA 1
ATOM 731 C C . ASP A 1 85 ? -1.250 -6.662 22.103 1.00 60.47 85 ASP A C 1
ATOM 733 O O . ASP A 1 85 ? -1.655 -7.185 23.136 1.00 60.47 85 ASP A O 1
ATOM 737 N N . ASN A 1 86 ? -1.869 -5.603 21.574 1.00 55.91 86 ASN A N 1
ATOM 738 C CA . ASN A 1 86 ? -3.025 -4.946 22.183 1.00 55.91 86 ASN A CA 1
ATOM 739 C C . ASN A 1 86 ? -4.171 -4.975 21.176 1.00 55.91 86 ASN A C 1
ATOM 741 O O . ASN A 1 86 ? -4.124 -4.214 20.219 1.00 55.91 86 ASN A O 1
ATOM 745 N N . ALA A 1 87 ? -5.191 -5.810 21.388 1.00 63.06 87 ALA A N 1
ATOM 746 C CA . ALA A 1 87 ? -6.327 -6.080 20.488 1.00 63.06 87 ALA A CA 1
ATOM 747 C C . ALA A 1 87 ? -7.124 -4.854 19.957 1.00 63.06 87 ALA A C 1
ATOM 749 O O . ALA A 1 87 ? -8.113 -5.019 19.235 1.00 63.06 87 ALA A O 1
ATOM 750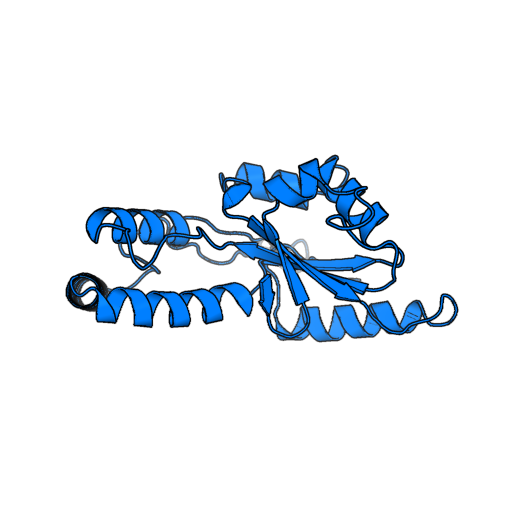 N N . ASN A 1 88 ? -6.707 -3.636 20.293 1.00 80.81 88 ASN A N 1
ATOM 751 C CA . ASN A 1 88 ? -7.257 -2.375 19.834 1.00 80.81 88 ASN A CA 1
ATOM 752 C C . ASN A 1 88 ? -6.744 -2.018 18.433 1.00 80.81 88 ASN A C 1
ATOM 754 O O . ASN A 1 88 ? -5.551 -2.078 18.129 1.00 80.81 88 ASN A O 1
ATOM 758 N N . MET A 1 89 ? -7.666 -1.556 17.589 1.00 86.69 89 MET A N 1
ATOM 759 C CA . MET A 1 89 ? -7.352 -1.036 16.256 1.00 86.69 89 MET A CA 1
ATOM 760 C C . MET A 1 89 ? -6.280 0.061 16.345 1.00 86.69 89 MET A C 1
ATOM 762 O O . MET A 1 89 ? -6.390 0.966 17.174 1.00 86.69 89 MET A O 1
ATOM 766 N N . PHE A 1 90 ? -5.261 -0.022 15.486 1.00 85.81 90 PHE A N 1
ATOM 767 C CA . PHE A 1 90 ? -4.188 0.970 15.338 1.00 85.81 90 PHE A CA 1
ATOM 768 C C . PHE A 1 90 ? -3.400 1.291 16.622 1.00 85.81 90 PHE A C 1
ATOM 770 O O . PHE A 1 90 ? -2.845 2.383 16.744 1.00 85.81 90 PHE A O 1
ATOM 777 N N . GLY A 1 91 ? -3.386 0.384 17.607 1.00 84.56 91 GLY A N 1
ATOM 778 C CA . GLY A 1 91 ? -2.702 0.614 18.886 1.00 84.56 91 GLY A CA 1
ATOM 779 C C . GLY A 1 91 ? -3.312 1.738 19.727 1.00 84.56 91 GLY A C 1
ATOM 780 O O . GLY A 1 91 ? -2.623 2.330 20.559 1.00 84.56 91 GLY A O 1
ATOM 781 N N . LEU A 1 92 ? -4.588 2.069 19.505 1.00 88.00 92 LEU A N 1
ATOM 782 C CA . LEU A 1 92 ? -5.301 3.066 20.299 1.00 88.00 92 LEU A CA 1
ATOM 783 C C . LEU A 1 92 ? -5.427 2.622 21.766 1.00 88.00 92 LEU A C 1
ATOM 785 O O . LEU A 1 92 ? -5.539 1.433 22.066 1.00 88.00 92 LEU A O 1
ATOM 789 N N . SER A 1 93 ? -5.468 3.589 22.689 1.00 88.88 93 SER A N 1
ATOM 790 C CA . SER A 1 93 ? -5.850 3.315 24.080 1.00 88.88 93 SER A CA 1
ATOM 791 C C . SER A 1 93 ? -7.302 2.837 24.160 1.00 88.88 93 SER A C 1
ATOM 793 O O . SER A 1 93 ? -8.111 3.212 23.312 1.00 88.88 93 SER A O 1
ATOM 795 N N . ASP A 1 94 ? -7.662 2.086 25.202 1.00 89.81 94 ASP A N 1
ATOM 796 C CA . ASP A 1 94 ? -9.006 1.495 25.355 1.00 89.81 94 ASP A CA 1
ATOM 797 C C . ASP A 1 94 ? -10.137 2.523 25.224 1.00 89.81 94 ASP A C 1
ATOM 799 O O . ASP A 1 94 ? -11.154 2.277 24.569 1.00 89.81 94 ASP A O 1
ATOM 803 N N . LYS A 1 95 ? -9.930 3.724 25.782 1.00 93.31 95 LYS A N 1
ATOM 804 C CA . LYS A 1 95 ? -10.872 4.842 25.654 1.00 93.31 95 LYS A CA 1
ATOM 805 C C . LYS A 1 95 ? -11.059 5.265 24.192 1.00 93.31 95 LYS A C 1
ATOM 807 O O . LYS A 1 95 ? -12.189 5.317 23.720 1.00 93.31 95 LYS A O 1
ATOM 812 N N . LYS A 1 96 ? -9.966 5.534 23.467 1.00 93.12 96 LYS A N 1
ATOM 813 C CA . LYS A 1 96 ? -10.019 5.963 22.055 1.00 93.12 96 LYS A CA 1
ATOM 814 C C . LYS A 1 96 ? -10.531 4.853 21.139 1.00 93.12 96 LYS A C 1
ATOM 816 O O . LYS A 1 96 ? -11.222 5.127 20.165 1.00 93.12 96 LYS A O 1
ATOM 821 N N . HIS A 1 97 ? -10.198 3.604 21.454 1.00 90.81 97 HIS A N 1
ATOM 822 C CA . HIS A 1 97 ? -10.718 2.435 20.761 1.00 90.81 97 HIS A CA 1
ATOM 823 C C . HIS A 1 97 ? -12.246 2.365 20.881 1.00 90.81 97 HIS A C 1
ATOM 825 O O . HIS A 1 97 ? -12.929 2.294 19.862 1.00 90.81 97 HIS A O 1
ATOM 831 N N . SER A 1 98 ? -12.776 2.501 22.099 1.00 92.75 98 SER A N 1
ATOM 832 C CA . SER A 1 98 ? -14.221 2.515 22.358 1.00 92.75 98 SER A CA 1
ATOM 833 C C . SER A 1 98 ? -14.929 3.689 21.667 1.00 92.75 98 SER A C 1
ATOM 835 O O . SER A 1 98 ? -16.017 3.522 21.116 1.00 92.75 98 SER A O 1
ATOM 837 N N . GLU A 1 99 ? -14.309 4.876 21.657 1.00 95.62 99 GLU A N 1
ATOM 838 C CA . GLU A 1 99 ? -14.819 6.056 20.940 1.00 95.62 99 GLU A CA 1
ATOM 839 C C . GLU A 1 99 ? -14.905 5.806 19.425 1.00 95.62 99 GLU A C 1
ATOM 841 O O . GLU A 1 99 ? -15.926 6.115 18.806 1.00 95.62 99 GLU A O 1
ATOM 846 N N . LEU A 1 100 ? -13.873 5.195 18.830 1.00 95.12 100 LEU A N 1
ATOM 847 C CA . LEU A 1 100 ? -13.870 4.838 17.411 1.00 95.12 100 LEU A CA 1
ATOM 848 C C . LEU A 1 100 ? -14.924 3.769 17.090 1.00 95.12 100 LEU A C 1
ATOM 850 O O . LEU A 1 100 ? -15.664 3.916 16.120 1.00 95.12 100 LEU A O 1
ATOM 854 N N . GLU A 1 101 ? -15.038 2.714 17.901 1.00 94.44 101 GLU A N 1
ATOM 855 C CA . GLU A 1 101 ? -16.063 1.683 17.699 1.00 94.44 101 GLU A CA 1
ATOM 856 C C . GLU A 1 101 ? -17.479 2.267 17.761 1.00 94.44 101 GLU A C 1
ATOM 858 O O . GLU A 1 101 ? -18.322 1.917 16.936 1.00 94.44 101 GLU A O 1
ATOM 863 N N . ALA A 1 102 ? -17.742 3.189 18.693 1.00 95.69 102 ALA A N 1
ATOM 864 C CA . ALA A 1 102 ? -19.021 3.887 18.776 1.00 95.69 102 ALA A CA 1
ATOM 865 C C . ALA A 1 102 ? -19.270 4.775 17.545 1.00 95.69 102 ALA A C 1
ATOM 867 O O . ALA A 1 102 ? -20.373 4.758 16.993 1.00 95.69 102 ALA A O 1
ATOM 868 N N . TYR A 1 103 ? -18.249 5.504 17.082 1.00 96.88 103 TYR A N 1
ATOM 869 C CA . TYR A 1 103 ? -18.325 6.335 15.879 1.00 96.88 103 TYR A CA 1
ATOM 870 C C . TYR A 1 103 ? -18.702 5.512 14.637 1.00 96.88 103 TYR A C 1
ATOM 872 O O . TYR A 1 103 ? -19.595 5.910 13.885 1.00 96.88 103 TYR A O 1
ATOM 880 N N . LEU A 1 104 ? -18.108 4.326 14.466 1.00 96.31 104 LEU A N 1
ATOM 881 C CA . LEU A 1 104 ? -18.311 3.429 13.319 1.00 96.31 104 LEU A CA 1
ATOM 882 C C . LEU A 1 104 ? -19.655 2.671 13.315 1.00 96.31 104 LEU A C 1
ATOM 884 O O . LEU A 1 104 ? -19.892 1.839 12.438 1.00 96.31 104 LEU A O 1
ATOM 888 N N . ARG A 1 105 ? -20.565 2.941 14.261 1.00 94.56 105 ARG A N 1
ATOM 889 C CA . ARG A 1 105 ? -21.925 2.359 14.258 1.00 94.56 105 ARG A CA 1
ATOM 890 C C . ARG A 1 105 ? -22.885 3.048 13.290 1.00 94.56 105 ARG A C 1
ATOM 892 O O . ARG A 1 105 ? -23.923 2.483 12.963 1.00 94.56 105 ARG A O 1
ATOM 899 N N . SER A 1 106 ? -22.567 4.264 12.846 1.00 93.88 106 SER A N 1
ATOM 900 C CA . SER A 1 106 ? -23.381 5.012 11.881 1.00 93.88 106 SER A CA 1
ATOM 901 C C . SER A 1 106 ? -22.856 4.829 10.464 1.00 93.88 106 SER A C 1
ATOM 903 O O . SER A 1 106 ? -21.649 4.904 10.231 1.00 93.88 106 SER A O 1
ATOM 905 N N . ARG A 1 107 ? -23.761 4.673 9.490 1.00 91.81 107 ARG A N 1
ATOM 906 C CA . ARG A 1 107 ? -23.361 4.480 8.093 1.00 91.81 107 ARG A CA 1
ATOM 907 C C . ARG A 1 107 ? -22.620 5.683 7.515 1.00 91.81 107 ARG A C 1
ATOM 909 O O . ARG A 1 107 ? -21.584 5.514 6.882 1.00 91.81 107 ARG A O 1
ATOM 916 N N . THR A 1 108 ? -23.096 6.890 7.805 1.00 94.31 108 THR A N 1
ATOM 917 C CA . THR A 1 108 ? -22.443 8.140 7.389 1.00 94.31 108 THR A CA 1
ATOM 918 C C . THR A 1 108 ? -21.019 8.240 7.936 1.00 94.31 108 THR A C 1
ATOM 920 O O . THR A 1 108 ? -20.108 8.668 7.233 1.00 94.31 108 THR A O 1
ATOM 923 N N . ASN A 1 109 ? -20.809 7.788 9.174 1.00 96.62 109 ASN A N 1
ATOM 924 C CA . ASN A 1 109 ? -19.495 7.797 9.810 1.00 96.62 109 ASN A CA 1
ATOM 925 C C . ASN A 1 109 ? -18.563 6.734 9.220 1.00 96.62 109 ASN A C 1
ATOM 927 O O . ASN A 1 109 ? -17.376 7.000 9.065 1.00 96.62 109 ASN A O 1
ATOM 931 N N . ILE A 1 110 ? -19.085 5.557 8.850 1.00 96.12 110 ILE A N 1
ATOM 932 C CA . ILE A 1 110 ? -18.313 4.541 8.118 1.00 96.12 110 ILE A CA 1
ATOM 933 C C . ILE A 1 110 ? -17.818 5.113 6.788 1.00 96.12 110 ILE A C 1
ATOM 935 O O . ILE A 1 110 ? -16.646 4.937 6.470 1.00 96.12 110 ILE A O 1
ATOM 939 N N . GLN A 1 111 ? -18.666 5.825 6.040 1.00 95.56 111 GLN A N 1
ATOM 940 C CA . GLN A 1 111 ? -18.255 6.434 4.773 1.00 95.56 111 GLN A CA 1
ATOM 941 C C . GLN A 1 111 ? -17.181 7.509 4.980 1.00 95.56 111 GLN A C 1
ATOM 943 O O . GLN A 1 111 ? -16.160 7.504 4.295 1.00 95.56 111 GLN A O 1
ATOM 948 N N . ALA A 1 112 ? -17.372 8.400 5.957 1.00 95.62 112 ALA A N 1
ATOM 949 C CA . ALA A 1 112 ? -16.378 9.420 6.289 1.00 95.62 112 ALA A CA 1
ATOM 950 C C . ALA A 1 112 ? -15.040 8.793 6.720 1.00 95.62 112 ALA A C 1
ATOM 952 O O . ALA A 1 112 ? -13.975 9.216 6.269 1.00 95.62 112 ALA A O 1
ATOM 953 N N . PHE A 1 113 ? -15.092 7.745 7.547 1.00 95.81 113 PHE A N 1
ATOM 954 C CA . PHE A 1 113 ? -13.910 6.996 7.956 1.00 95.81 113 PHE A CA 1
ATOM 955 C C . PHE A 1 113 ? -13.250 6.271 6.781 1.00 95.81 113 PHE A C 1
ATOM 957 O O . PHE A 1 113 ? -12.028 6.251 6.711 1.00 95.81 113 PHE A O 1
ATOM 964 N N . TYR A 1 114 ? -14.022 5.688 5.861 1.00 95.31 114 TYR A N 1
ATOM 965 C CA . TYR A 1 114 ? -13.497 5.010 4.677 1.00 95.31 114 TYR A CA 1
ATOM 966 C C . TYR A 1 114 ? -12.647 5.953 3.828 1.00 95.31 114 TYR A C 1
ATOM 968 O O . TYR A 1 114 ? -11.517 5.598 3.497 1.00 95.31 114 TYR A O 1
ATOM 976 N N . GLU A 1 115 ? -13.152 7.151 3.519 1.00 93.62 115 GLU A N 1
ATOM 977 C CA . GLU A 1 115 ? -12.408 8.128 2.715 1.00 93.62 115 GLU A CA 1
ATOM 978 C C . GLU A 1 115 ? -11.131 8.579 3.429 1.00 93.62 115 GLU A C 1
ATOM 980 O O . GLU A 1 115 ? -10.048 8.526 2.844 1.00 93.62 115 GLU A O 1
ATOM 985 N N . PHE A 1 116 ? -11.236 8.920 4.719 1.00 94.44 116 PHE A N 1
ATOM 986 C CA . PHE A 1 116 ? -10.079 9.276 5.540 1.00 94.44 116 PHE A CA 1
ATOM 987 C C . PHE A 1 116 ? -9.038 8.148 5.579 1.00 94.44 116 PHE A C 1
ATOM 989 O O . PHE A 1 116 ? -7.856 8.357 5.318 1.00 94.44 116 PHE A O 1
ATOM 996 N N . PHE A 1 117 ? -9.464 6.927 5.893 1.00 93.56 117 PHE A N 1
ATOM 997 C CA . PHE A 1 117 ? -8.559 5.801 6.077 1.00 93.56 117 PHE A CA 1
ATOM 998 C C . PHE A 1 117 ? -7.903 5.384 4.756 1.00 93.56 117 PHE A C 1
ATOM 1000 O O . PHE A 1 117 ? -6.710 5.080 4.725 1.00 93.56 117 PHE A O 1
ATOM 1007 N N . LYS A 1 118 ? -8.645 5.455 3.647 1.00 93.19 118 LYS A N 1
ATOM 1008 C CA . LYS A 1 118 ? -8.112 5.265 2.297 1.00 93.19 118 LYS A CA 1
ATOM 1009 C C . LYS A 1 118 ? -7.039 6.301 1.974 1.00 93.19 118 LYS A C 1
ATOM 1011 O O . LYS A 1 118 ? -5.978 5.916 1.488 1.00 93.19 118 LYS A O 1
ATOM 1016 N N . GLU A 1 119 ? -7.273 7.580 2.263 1.00 91.38 119 GLU A N 1
ATOM 1017 C CA . GLU A 1 119 ? -6.272 8.633 2.056 1.00 91.38 119 GLU A CA 1
ATOM 1018 C C . GLU A 1 119 ? -4.959 8.281 2.769 1.00 91.38 119 GLU A C 1
ATOM 1020 O O . GLU A 1 119 ? -3.903 8.228 2.135 1.00 91.38 119 GLU A O 1
ATOM 1025 N N . ILE A 1 120 ? -5.042 7.922 4.055 1.00 89.50 120 ILE A N 1
ATOM 1026 C CA . ILE A 1 120 ? -3.888 7.540 4.882 1.00 89.50 120 ILE A CA 1
ATOM 1027 C C . ILE A 1 120 ? -3.142 6.326 4.313 1.00 89.50 120 ILE A C 1
ATOM 1029 O O . ILE A 1 120 ? -1.911 6.342 4.228 1.00 89.50 120 ILE A O 1
ATOM 1033 N N . CYS A 1 121 ? -3.852 5.275 3.898 1.00 90.88 121 CYS A N 1
ATOM 1034 C CA . CYS A 1 121 ? -3.214 4.086 3.331 1.00 90.88 121 CYS A CA 1
ATOM 1035 C C . CYS A 1 121 ? -2.477 4.405 2.022 1.00 90.88 121 CYS A C 1
ATOM 1037 O O . CYS A 1 121 ? -1.352 3.953 1.817 1.00 90.88 121 CYS A O 1
ATOM 1039 N N . PHE A 1 122 ? -3.072 5.213 1.142 1.00 92.19 122 PHE A N 1
ATOM 1040 C CA . PHE A 1 122 ? -2.506 5.488 -0.181 1.00 92.19 122 PHE A CA 1
ATOM 1041 C C . PHE A 1 122 ? -1.401 6.557 -0.192 1.00 92.19 122 PHE A C 1
ATOM 1043 O O . PHE A 1 122 ? -0.677 6.654 -1.184 1.00 92.19 122 PHE A O 1
ATOM 1050 N N . VAL A 1 123 ? -1.214 7.327 0.888 1.00 87.88 123 VAL A N 1
ATOM 1051 C CA . VAL A 1 123 ? -0.046 8.222 1.033 1.00 87.88 123 VAL A CA 1
ATOM 1052 C C . VAL A 1 123 ? 1.198 7.521 1.586 1.00 87.88 123 VAL A C 1
ATOM 1054 O O . VAL A 1 123 ? 2.300 8.052 1.441 1.00 87.88 123 VAL A O 1
ATOM 1057 N N . ARG A 1 124 ? 1.050 6.334 2.192 1.00 86.38 124 ARG A N 1
ATOM 1058 C CA . ARG A 1 124 ? 2.148 5.568 2.801 1.00 86.38 124 ARG A CA 1
ATOM 1059 C C . ARG A 1 124 ? 2.279 4.177 2.161 1.00 86.38 124 ARG A C 1
ATOM 1061 O O . ARG A 1 124 ? 1.890 3.182 2.774 1.00 86.38 124 ARG A O 1
ATOM 1068 N N . PRO A 1 125 ? 2.834 4.065 0.940 1.00 92.75 125 PRO A N 1
ATOM 1069 C CA . PRO A 1 125 ? 3.206 2.770 0.390 1.00 92.75 125 PRO A CA 1
ATOM 1070 C C . PRO A 1 125 ? 4.213 2.052 1.291 1.00 92.75 125 PRO A C 1
ATOM 1072 O O . PRO A 1 125 ? 5.080 2.668 1.913 1.00 92.75 125 PRO A O 1
ATOM 1075 N N . PHE A 1 126 ? 4.129 0.726 1.314 1.00 92.44 126 PHE A N 1
ATOM 1076 C CA . PHE A 1 126 ? 5.109 -0.112 1.998 1.00 92.44 126 PHE A CA 1
ATOM 1077 C C . PHE A 1 126 ? 6.300 -0.465 1.100 1.00 92.44 126 PHE A C 1
ATOM 1079 O O . PHE A 1 126 ? 7.345 -0.852 1.609 1.00 92.44 126 PHE A O 1
ATOM 1086 N N . TYR A 1 127 ? 6.174 -0.321 -0.222 1.00 94.00 127 TYR A N 1
ATOM 1087 C CA . TYR A 1 127 ? 7.270 -0.511 -1.171 1.00 94.00 127 TYR A CA 1
ATOM 1088 C C . TYR A 1 127 ? 7.196 0.522 -2.293 1.00 94.00 127 TYR A C 1
ATOM 1090 O O . TYR A 1 127 ? 6.111 0.825 -2.792 1.00 94.00 127 TYR A O 1
ATOM 1098 N N . LEU A 1 128 ? 8.356 1.019 -2.712 1.00 93.69 128 LEU A N 1
ATOM 1099 C CA . LEU A 1 128 ? 8.525 1.911 -3.853 1.00 93.69 128 LEU A CA 1
ATOM 1100 C C . LEU A 1 128 ? 9.622 1.344 -4.757 1.00 93.69 128 LEU A C 1
ATOM 1102 O O . LEU A 1 128 ? 10.603 0.774 -4.282 1.00 93.69 128 LEU A O 1
ATOM 1106 N N . GLY A 1 129 ? 9.462 1.513 -6.063 1.00 92.00 129 GLY A N 1
ATOM 1107 C CA . GLY A 1 129 ? 10.513 1.225 -7.019 1.00 92.00 129 GLY A CA 1
ATOM 1108 C C . GLY A 1 129 ? 10.394 2.059 -8.285 1.00 92.00 129 GLY A C 1
ATOM 1109 O O . GLY A 1 129 ? 9.428 2.791 -8.508 1.00 92.00 129 GLY A O 1
ATOM 1110 N N . LYS A 1 130 ? 11.402 1.910 -9.141 1.00 91.81 130 LYS A N 1
ATOM 1111 C CA . LYS A 1 130 ? 11.477 2.529 -10.465 1.00 91.81 130 LYS A CA 1
ATOM 1112 C C . LYS A 1 130 ? 11.723 1.486 -11.537 1.00 91.81 130 LYS A C 1
ATOM 1114 O O . LYS A 1 130 ? 12.312 0.432 -11.279 1.00 91.81 130 LYS A O 1
ATOM 1119 N N . ALA A 1 131 ? 11.321 1.803 -12.755 1.00 91.75 131 ALA A N 1
ATOM 1120 C CA . ALA A 1 131 ? 11.575 0.965 -13.907 1.00 91.75 131 ALA A CA 1
ATOM 1121 C C . ALA A 1 131 ? 11.830 1.810 -15.152 1.00 91.75 131 ALA A C 1
ATOM 1123 O O . ALA A 1 131 ? 11.197 2.843 -15.355 1.00 91.75 131 ALA A O 1
ATOM 1124 N N . ASN A 1 132 ? 12.725 1.322 -16.009 1.00 91.25 132 ASN A N 1
ATOM 1125 C CA . ASN A 1 132 ? 12.824 1.790 -17.394 1.00 91.25 132 ASN A CA 1
ATOM 1126 C C . ASN A 1 132 ? 11.760 1.130 -18.287 1.00 91.25 132 ASN A C 1
ATOM 1128 O O . ASN A 1 132 ? 11.483 1.597 -19.380 1.00 91.25 132 ASN A O 1
ATOM 1132 N N . ASN A 1 133 ? 11.184 0.028 -17.803 1.00 92.62 133 ASN A N 1
ATOM 1133 C CA . ASN A 1 133 ? 10.042 -0.656 -18.383 1.00 92.62 133 ASN A CA 1
ATOM 1134 C C . ASN A 1 133 ? 9.197 -1.198 -17.222 1.00 92.62 133 ASN A C 1
ATOM 1136 O O . ASN A 1 133 ? 9.566 -2.197 -16.590 1.00 92.62 133 ASN A O 1
ATOM 1140 N N . LEU A 1 134 ? 8.111 -0.490 -16.899 1.00 94.25 134 LEU A N 1
ATOM 1141 C CA . LEU A 1 134 ? 7.226 -0.816 -15.777 1.00 94.25 134 LEU A CA 1
ATOM 1142 C C . LEU A 1 134 ? 6.698 -2.251 -15.861 1.00 94.25 134 LEU A C 1
ATOM 1144 O O . LEU A 1 134 ? 6.787 -2.975 -14.869 1.00 94.25 134 LEU A O 1
ATOM 1148 N N . ARG A 1 135 ? 6.230 -2.684 -17.039 1.00 95.62 135 ARG A N 1
ATOM 1149 C CA . ARG A 1 135 ? 5.735 -4.047 -17.281 1.00 95.62 135 ARG A CA 1
ATOM 1150 C C . ARG A 1 135 ? 6.765 -5.099 -16.902 1.00 95.62 135 ARG A C 1
ATOM 1152 O O . ARG A 1 135 ? 6.521 -5.892 -16.004 1.00 95.62 135 ARG A O 1
ATOM 1159 N N . SER A 1 136 ? 7.940 -5.065 -17.526 1.00 94.44 136 SER A N 1
ATOM 1160 C CA . SER A 1 136 ? 9.005 -6.045 -17.294 1.00 94.44 136 SER A CA 1
ATOM 1161 C C . SER A 1 136 ? 9.415 -6.099 -15.822 1.00 94.44 136 SER A C 1
ATOM 1163 O O . SER A 1 136 ? 9.528 -7.181 -15.241 1.00 94.44 136 SER A O 1
ATOM 1165 N N . ARG A 1 137 ? 9.579 -4.935 -15.179 1.00 94.50 137 ARG A N 1
ATOM 1166 C CA . ARG A 1 137 ? 9.980 -4.874 -13.771 1.00 94.50 137 ARG A CA 1
ATOM 1167 C C . ARG A 1 137 ? 8.903 -5.424 -12.836 1.00 94.50 137 ARG A C 1
ATOM 1169 O O . ARG A 1 137 ? 9.228 -6.197 -11.938 1.00 94.50 137 ARG A O 1
ATOM 1176 N N . LEU A 1 138 ? 7.639 -5.061 -13.037 1.00 94.69 138 LEU A N 1
ATOM 1177 C CA . LEU A 1 138 ? 6.533 -5.571 -12.225 1.00 94.69 138 LEU A CA 1
ATOM 1178 C C . LEU A 1 138 ? 6.299 -7.071 -12.468 1.00 94.69 138 LEU A C 1
ATOM 1180 O O . LEU A 1 138 ? 6.141 -7.805 -11.495 1.00 94.69 138 LEU A O 1
ATOM 1184 N N . SER A 1 139 ? 6.441 -7.566 -13.702 1.00 94.00 139 SER A N 1
ATOM 1185 C CA . SER A 1 139 ? 6.435 -9.009 -13.996 1.00 94.00 139 SER A CA 1
ATOM 1186 C C . SER A 1 139 ? 7.520 -9.768 -13.228 1.00 94.00 139 SER A C 1
ATOM 1188 O O . SER A 1 139 ? 7.255 -10.847 -12.702 1.00 94.00 139 SER A O 1
ATOM 1190 N N . GLN A 1 140 ? 8.731 -9.208 -13.099 1.00 93.25 140 GLN A N 1
ATOM 1191 C CA . GLN A 1 140 ? 9.799 -9.811 -12.285 1.00 93.25 140 GLN A CA 1
ATOM 1192 C C . GLN A 1 140 ? 9.421 -9.895 -10.801 1.00 93.25 140 GLN A C 1
ATOM 1194 O O . GLN A 1 140 ? 9.707 -10.905 -10.154 1.00 93.25 140 GLN A O 1
ATOM 1199 N N . HIS A 1 141 ? 8.782 -8.852 -10.258 1.00 94.00 141 HIS A N 1
ATOM 1200 C CA . HIS A 1 141 ? 8.258 -8.895 -8.894 1.00 94.00 141 HIS A CA 1
ATOM 1201 C C . HIS A 1 141 ? 7.237 -10.027 -8.751 1.00 94.00 141 HIS A C 1
ATOM 1203 O O . HIS A 1 141 ? 7.373 -10.852 -7.849 1.00 94.00 141 HIS A O 1
ATOM 1209 N N . PHE A 1 142 ? 6.268 -10.110 -9.667 1.00 93.00 142 PHE A N 1
ATOM 1210 C CA . PHE A 1 142 ? 5.200 -11.113 -9.637 1.00 93.00 142 PHE A CA 1
ATOM 1211 C C . PHE A 1 142 ? 5.722 -12.545 -9.766 1.00 93.00 142 PHE A C 1
ATOM 1213 O O . PHE A 1 142 ? 5.195 -13.439 -9.110 1.00 93.00 142 PHE A O 1
ATOM 1220 N N . SER A 1 143 ? 6.785 -12.759 -10.547 1.00 89.19 143 SER A N 1
ATOM 1221 C CA . SER A 1 143 ? 7.431 -14.064 -10.710 1.00 89.19 143 SER A CA 1
ATOM 1222 C C . SER A 1 143 ? 8.381 -14.436 -9.561 1.00 89.19 143 SER A C 1
ATOM 1224 O O . SER A 1 143 ? 9.173 -15.363 -9.712 1.00 89.19 143 SER A O 1
ATOM 1226 N N . GLY A 1 144 ? 8.398 -13.680 -8.458 1.00 86.12 144 GLY A N 1
ATOM 1227 C CA . GLY A 1 144 ? 9.221 -13.983 -7.283 1.00 86.12 144 GLY A CA 1
ATOM 1228 C C . GLY A 1 144 ? 10.719 -13.700 -7.444 1.00 86.12 144 GLY A C 1
ATOM 1229 O O . GLY A 1 144 ? 11.508 -14.131 -6.613 1.00 86.12 144 GLY A O 1
ATOM 1230 N N . LYS A 1 145 ? 11.143 -12.939 -8.464 1.00 85.75 145 LYS A N 1
ATOM 1231 C CA . LYS A 1 145 ? 12.563 -12.554 -8.648 1.00 85.75 145 LYS A CA 1
ATOM 1232 C C . LYS A 1 145 ? 13.008 -11.415 -7.716 1.00 85.75 145 LYS A C 1
ATOM 1234 O O . LYS A 1 145 ? 14.088 -10.857 -7.879 1.00 85.75 145 LYS A O 1
ATOM 1239 N N . SER A 1 146 ? 12.161 -11.034 -6.765 1.00 84.31 146 SER A N 1
ATOM 1240 C CA . SER A 1 146 ? 12.401 -9.992 -5.767 1.00 84.31 146 SER A CA 1
ATOM 1241 C C . SER A 1 146 ? 11.790 -10.407 -4.432 1.00 84.31 146 SER A C 1
ATOM 1243 O O . SER A 1 146 ? 10.808 -11.152 -4.421 1.00 84.31 146 SER A O 1
ATOM 1245 N N . ASN A 1 147 ? 12.258 -9.813 -3.337 1.00 85.69 147 ASN A N 1
ATOM 1246 C CA . ASN A 1 147 ? 11.759 -10.138 -1.999 1.00 85.69 147 ASN A CA 1
ATOM 1247 C C . ASN A 1 147 ? 10.368 -9.560 -1.683 1.00 85.69 147 ASN A C 1
ATOM 1249 O O . ASN A 1 147 ? 9.757 -9.987 -0.714 1.00 85.69 147 ASN A O 1
ATOM 1253 N N . VAL A 1 148 ? 9.830 -8.636 -2.490 1.00 90.06 148 VAL A N 1
ATOM 1254 C CA . VAL A 1 148 ? 8.562 -7.937 -2.182 1.00 90.06 148 VAL A CA 1
ATOM 1255 C C . VAL A 1 148 ? 7.398 -8.915 -2.009 1.00 90.06 148 VAL A C 1
ATOM 1257 O O . VAL A 1 148 ? 6.695 -8.861 -1.007 1.00 90.06 148 VAL A O 1
ATOM 1260 N N . ILE A 1 149 ? 7.215 -9.846 -2.952 1.00 91.81 149 ILE A N 1
ATOM 1261 C CA . ILE A 1 149 ? 6.152 -10.860 -2.861 1.00 91.81 149 ILE A CA 1
ATOM 1262 C C . ILE A 1 149 ? 6.390 -11.805 -1.679 1.00 91.81 149 ILE A C 1
ATOM 1264 O O . ILE A 1 149 ? 5.440 -12.155 -0.985 1.00 91.81 149 ILE A O 1
ATOM 1268 N N . ALA A 1 150 ? 7.642 -12.190 -1.420 1.00 90.12 150 ALA A N 1
ATOM 1269 C CA . ALA A 1 150 ? 7.974 -13.059 -0.295 1.00 90.12 150 ALA A CA 1
ATOM 1270 C C . ALA A 1 150 ? 7.633 -12.399 1.054 1.00 90.12 150 ALA A C 1
ATOM 1272 O O . ALA A 1 150 ? 7.031 -13.044 1.910 1.00 90.12 150 ALA A O 1
ATOM 1273 N N . GLU A 1 151 ? 7.936 -11.108 1.223 1.00 90.12 151 GLU A N 1
ATOM 1274 C CA . GLU A 1 151 ? 7.562 -10.358 2.428 1.00 90.12 151 GLU A CA 1
ATOM 1275 C C . GLU A 1 151 ? 6.040 -10.168 2.539 1.00 90.12 151 GLU A C 1
ATOM 1277 O O . GLU A 1 151 ? 5.500 -10.280 3.635 1.00 90.12 151 GLU A O 1
ATOM 1282 N N . ILE A 1 152 ? 5.311 -9.986 1.427 1.00 91.06 152 ILE A N 1
ATOM 1283 C CA . ILE A 1 152 ? 3.835 -9.949 1.451 1.00 91.06 152 ILE A CA 1
ATOM 1284 C C . ILE A 1 152 ? 3.245 -11.266 1.964 1.00 91.06 152 ILE A C 1
ATOM 1286 O O . ILE A 1 152 ? 2.382 -11.259 2.847 1.00 91.06 152 ILE A O 1
ATOM 1290 N N . VAL A 1 153 ? 3.745 -12.394 1.454 1.00 90.38 153 VAL A N 1
ATOM 1291 C CA . VAL A 1 153 ? 3.324 -13.734 1.886 1.00 90.38 153 VAL A CA 1
ATOM 1292 C C . VAL A 1 153 ? 3.663 -13.960 3.360 1.00 90.38 153 VAL A C 1
ATOM 1294 O O . VAL A 1 153 ? 2.817 -14.426 4.122 1.00 90.38 153 VAL A O 1
ATOM 1297 N N . LYS A 1 154 ? 4.865 -13.573 3.796 1.00 89.50 154 LYS A N 1
ATOM 1298 C CA . LYS A 1 154 ? 5.310 -13.679 5.194 1.00 89.50 154 LYS A CA 1
ATOM 1299 C C . LYS A 1 154 ? 4.466 -12.828 6.144 1.00 89.50 154 LYS A C 1
ATOM 1301 O O . LYS A 1 154 ? 4.156 -13.274 7.247 1.00 89.50 154 LYS A O 1
ATOM 1306 N N . SER A 1 155 ? 4.023 -11.653 5.705 1.00 87.25 155 SER A N 1
ATOM 1307 C CA . SER A 1 155 ? 3.075 -10.818 6.448 1.00 87.25 155 SER A CA 1
ATOM 1308 C C . SER A 1 155 ? 1.637 -11.345 6.405 1.00 87.25 155 SER A C 1
ATOM 1310 O O . SER A 1 155 ? 0.775 -10.777 7.071 1.00 87.25 155 SER A O 1
ATOM 1312 N N . SER A 1 156 ? 1.372 -12.447 5.688 1.00 89.25 156 SER A N 1
ATOM 1313 C CA . SER A 1 156 ? 0.055 -13.086 5.555 1.00 89.25 156 SER A CA 1
ATOM 1314 C C . SER A 1 156 ? -1.027 -12.116 5.071 1.00 89.25 156 SER A C 1
ATOM 1316 O O . SER A 1 156 ? -2.159 -12.140 5.555 1.00 89.25 156 SER A O 1
ATOM 1318 N N . VAL A 1 157 ? -0.668 -11.235 4.133 1.00 89.94 157 VAL A N 1
ATOM 1319 C CA . VAL A 1 157 ? -1.609 -10.304 3.507 1.00 89.94 157 VAL A CA 1
ATOM 1320 C C . VAL A 1 157 ? -2.098 -10.881 2.179 1.00 89.94 157 VAL A C 1
ATOM 1322 O O . VAL A 1 157 ? -1.272 -11.177 1.315 1.00 89.94 157 VAL A O 1
ATOM 1325 N N . PRO A 1 158 ? -3.422 -11.025 1.979 1.00 90.75 158 PRO A N 1
ATOM 1326 C CA . PRO A 1 158 ? -3.972 -11.480 0.707 1.00 90.75 158 PRO A CA 1
ATOM 1327 C C . PRO A 1 158 ? -3.661 -10.512 -0.440 1.00 90.75 158 PRO A C 1
ATOM 1329 O O . PRO A 1 158 ? -3.790 -9.296 -0.285 1.00 90.75 158 PRO A O 1
ATOM 1332 N N . ASP A 1 159 ? -3.360 -11.045 -1.627 1.00 91.38 159 ASP A N 1
ATOM 1333 C CA . ASP A 1 159 ? -3.077 -10.246 -2.831 1.00 91.38 159 ASP A CA 1
ATOM 1334 C C . ASP A 1 159 ? -4.191 -9.232 -3.150 1.00 91.38 159 ASP A C 1
ATOM 1336 O O . ASP A 1 159 ? -3.915 -8.111 -3.567 1.00 91.38 159 ASP A O 1
ATOM 1340 N N . GLN A 1 160 ? -5.457 -9.589 -2.913 1.00 91.94 160 GLN A N 1
ATOM 1341 C CA . GLN A 1 160 ? -6.614 -8.720 -3.168 1.00 91.94 160 GLN A CA 1
ATOM 1342 C C . GLN A 1 160 ? -6.658 -7.456 -2.286 1.00 91.94 160 GLN A C 1
ATOM 1344 O O . GLN A 1 160 ? -7.437 -6.539 -2.565 1.00 91.94 160 GLN A O 1
ATOM 1349 N N . HIS A 1 161 ? -5.856 -7.424 -1.215 1.00 93.38 161 HIS A N 1
ATOM 1350 C CA . HIS A 1 161 ? -5.684 -6.277 -0.323 1.00 93.38 161 HIS A CA 1
ATOM 1351 C C . HIS A 1 161 ? -4.409 -5.484 -0.646 1.00 93.38 161 HIS A C 1
ATOM 1353 O O . HIS A 1 161 ? -4.136 -4.461 -0.019 1.00 93.38 161 HIS A O 1
ATOM 1359 N N . VAL A 1 162 ? -3.607 -5.934 -1.611 1.00 95.25 162 VAL A N 1
ATOM 1360 C CA . VAL A 1 162 ? -2.422 -5.217 -2.074 1.00 95.25 162 VAL A CA 1
ATOM 1361 C C . VAL A 1 162 ? -2.765 -4.476 -3.356 1.00 95.25 162 VAL A C 1
ATOM 1363 O O . VAL A 1 162 ? -3.263 -5.054 -4.320 1.00 95.25 162 VAL A O 1
ATOM 1366 N N . TRP A 1 163 ? -2.470 -3.183 -3.374 1.00 96.31 163 TRP A N 1
ATOM 1367 C CA . TRP A 1 163 ? -2.660 -2.318 -4.529 1.00 96.31 163 TRP A CA 1
ATOM 1368 C C . TRP A 1 163 ? -1.308 -1.889 -5.062 1.00 96.31 163 TRP A C 1
ATOM 1370 O O . TRP A 1 163 ? -0.461 -1.418 -4.306 1.00 96.31 163 TRP A O 1
ATOM 1380 N N . VAL A 1 164 ? -1.116 -2.022 -6.369 1.00 96.38 164 VAL A N 1
ATOM 1381 C CA . VAL A 1 164 ? 0.086 -1.555 -7.054 1.00 96.38 164 VAL A CA 1
ATOM 1382 C C . VAL A 1 164 ? -0.300 -0.365 -7.912 1.00 96.38 164 VAL A C 1
ATOM 1384 O O . VAL A 1 164 ? -1.165 -0.464 -8.784 1.00 96.38 164 VAL A O 1
ATOM 1387 N N . GLY A 1 165 ? 0.322 0.768 -7.615 1.00 95.44 165 GLY A N 1
ATOM 1388 C CA . GLY A 1 165 ? 0.205 2.007 -8.363 1.00 95.44 165 GLY A CA 1
ATOM 1389 C C . GLY A 1 165 ? 1.419 2.205 -9.245 1.00 95.44 165 GLY A C 1
ATOM 1390 O O . GLY A 1 165 ? 2.535 1.961 -8.795 1.00 95.44 165 GLY A O 1
ATOM 1391 N N . TYR A 1 166 ? 1.240 2.706 -10.461 1.00 95.06 166 TYR A N 1
ATOM 1392 C CA . TYR A 1 166 ? 2.351 3.180 -11.286 1.00 95.06 166 TYR A CA 1
ATOM 1393 C C . TYR A 1 166 ? 2.073 4.561 -11.881 1.00 95.06 166 TYR A C 1
ATOM 1395 O O . TYR A 1 166 ? 0.931 4.927 -12.157 1.00 95.06 166 TYR A O 1
ATOM 1403 N N . ARG A 1 167 ? 3.144 5.332 -12.070 1.00 92.56 167 ARG A N 1
ATOM 1404 C CA . ARG A 1 167 ? 3.138 6.646 -12.712 1.00 92.56 167 ARG A CA 1
ATOM 1405 C C . ARG A 1 167 ? 4.198 6.663 -13.801 1.00 92.56 167 ARG A C 1
ATOM 1407 O O . ARG A 1 167 ? 5.379 6.434 -13.525 1.00 92.56 167 ARG A O 1
ATOM 1414 N N . LYS A 1 168 ? 3.767 6.965 -15.024 1.00 92.06 168 LYS A N 1
ATOM 1415 C CA . LYS A 1 168 ? 4.662 7.173 -16.164 1.00 92.06 168 LYS A CA 1
ATOM 1416 C C . LYS A 1 168 ? 5.458 8.454 -15.957 1.00 92.06 168 LYS A C 1
ATOM 1418 O O . LYS A 1 168 ? 4.903 9.453 -15.501 1.00 92.06 168 LYS A O 1
ATOM 1423 N N . LEU A 1 169 ? 6.737 8.427 -16.305 1.00 87.50 169 LEU A N 1
ATOM 1424 C CA . LEU A 1 169 ? 7.571 9.624 -16.323 1.00 87.50 169 LEU A CA 1
ATOM 1425 C C . LEU A 1 169 ? 7.902 9.981 -17.774 1.00 87.50 169 LEU A C 1
ATOM 1427 O O . LEU A 1 169 ? 8.156 9.073 -18.566 1.00 87.50 169 LEU A O 1
ATOM 1431 N N . PRO A 1 170 ? 7.895 11.274 -18.140 1.00 82.50 170 PRO A N 1
ATOM 1432 C CA . PRO A 1 170 ? 8.107 11.721 -19.515 1.00 82.50 170 PRO A CA 1
ATOM 1433 C C . PRO A 1 170 ? 9.602 11.716 -19.878 1.00 82.50 170 PRO A C 1
ATOM 1435 O O . PRO A 1 170 ? 10.123 12.708 -20.373 1.00 82.50 170 PRO A O 1
ATOM 1438 N N . PHE A 1 171 ? 10.312 10.630 -19.572 1.00 78.31 171 PHE A N 1
ATOM 1439 C CA . PHE A 1 171 ? 11.755 10.523 -19.772 1.00 78.31 171 PHE A CA 1
ATOM 1440 C C . PHE A 1 171 ? 12.092 9.707 -21.010 1.00 78.31 171 PHE A C 1
ATOM 1442 O O . PHE A 1 171 ? 11.454 8.696 -21.313 1.00 78.31 171 PHE A O 1
ATOM 1449 N N . SER A 1 172 ? 13.157 10.122 -21.684 1.00 69.06 172 SER A N 1
ATOM 1450 C CA . SER A 1 172 ? 13.813 9.332 -22.718 1.00 69.06 172 SER A CA 1
ATOM 1451 C C . SER A 1 172 ? 14.854 8.372 -22.110 1.00 69.06 172 SER A C 1
ATOM 1453 O O . SER A 1 172 ? 15.308 8.570 -20.978 1.00 69.06 172 SER A O 1
ATOM 1455 N N . PRO A 1 173 ? 15.318 7.347 -22.853 1.00 68.12 173 PRO A N 1
ATOM 1456 C CA . PRO A 1 173 ? 16.399 6.472 -22.394 1.00 68.12 173 PRO A CA 1
ATOM 1457 C C . PRO A 1 173 ? 17.691 7.201 -21.991 1.00 68.12 173 PRO A C 1
ATOM 1459 O O . PRO A 1 173 ? 18.403 6.730 -21.100 1.00 68.12 173 PRO A O 1
ATOM 1462 N N . ALA A 1 174 ? 17.970 8.361 -22.597 1.00 66.12 174 ALA A N 1
ATOM 1463 C CA . ALA A 1 174 ? 19.126 9.202 -22.283 1.00 66.12 174 ALA A CA 1
ATOM 1464 C C . ALA A 1 174 ? 19.053 9.838 -20.878 1.00 66.12 174 ALA A C 1
ATOM 1466 O O . ALA A 1 174 ? 20.077 10.225 -20.325 1.00 66.12 174 ALA A O 1
ATOM 1467 N N . GLU A 1 175 ? 17.864 9.894 -20.272 1.00 73.44 175 GLU A N 1
ATOM 1468 C CA . GLU A 1 175 ? 17.596 10.550 -18.984 1.00 73.44 175 GLU A CA 1
ATOM 1469 C C . GLU A 1 175 ? 17.377 9.543 -17.844 1.00 73.44 175 GLU A C 1
ATOM 1471 O O . GLU A 1 175 ? 16.880 9.886 -16.771 1.00 73.44 175 GLU A O 1
ATOM 1476 N N . SER A 1 176 ? 17.757 8.276 -18.041 1.00 71.06 176 SER A N 1
ATOM 1477 C CA . SER A 1 176 ? 17.547 7.207 -17.051 1.00 71.06 176 SER A CA 1
ATOM 1478 C C . SER A 1 176 ? 18.147 7.499 -15.664 1.00 71.06 176 SER A C 1
ATOM 1480 O O . SER A 1 176 ? 17.614 7.026 -14.659 1.00 71.06 176 SER A O 1
ATOM 1482 N N . SER A 1 177 ? 19.200 8.320 -15.582 1.00 80.56 177 SER A N 1
ATOM 1483 C CA . SER A 1 177 ? 19.788 8.783 -14.318 1.00 80.56 177 SER A CA 1
ATOM 1484 C C . SER A 1 177 ? 18.847 9.688 -13.512 1.00 80.56 177 SER A C 1
ATOM 1486 O O . SER A 1 177 ? 18.835 9.608 -12.284 1.00 80.56 177 SER A O 1
ATOM 1488 N N . ILE A 1 178 ? 18.002 10.487 -14.171 1.00 81.19 178 ILE A N 1
ATOM 1489 C CA . ILE A 1 178 ? 17.018 11.367 -13.519 1.00 81.19 178 ILE A CA 1
ATOM 1490 C C . ILE A 1 178 ? 15.924 10.537 -12.837 1.00 81.19 178 ILE A C 1
ATOM 1492 O O . ILE A 1 178 ? 15.476 10.886 -11.745 1.00 81.19 178 ILE A O 1
ATOM 1496 N N . ASN A 1 179 ? 15.548 9.391 -13.414 1.00 77.81 179 ASN A N 1
ATOM 1497 C CA . ASN A 1 179 ? 14.590 8.469 -12.795 1.00 77.81 179 ASN A CA 1
ATOM 1498 C C . ASN A 1 179 ? 15.068 7.984 -11.411 1.00 77.81 179 ASN A C 1
ATOM 1500 O O . ASN A 1 179 ? 14.265 7.846 -10.491 1.00 77.81 179 ASN A O 1
ATOM 1504 N N . ASN A 1 180 ? 16.382 7.785 -11.237 1.00 81.94 180 ASN A N 1
ATOM 1505 C CA . ASN A 1 180 ? 16.964 7.434 -9.936 1.00 81.94 180 ASN A CA 1
ATOM 1506 C C . ASN A 1 180 ? 16.737 8.550 -8.913 1.00 81.94 180 ASN A C 1
ATOM 1508 O O . ASN A 1 180 ? 16.287 8.280 -7.808 1.00 81.94 180 ASN A O 1
ATOM 1512 N N . ILE A 1 181 ? 16.991 9.802 -9.305 1.00 84.06 181 ILE A N 1
ATOM 1513 C CA . ILE A 1 181 ? 16.829 10.971 -8.430 1.00 84.06 181 ILE A CA 1
ATOM 1514 C C . ILE A 1 181 ? 15.363 11.125 -8.001 1.00 84.06 181 ILE A C 1
ATOM 1516 O O . ILE A 1 181 ? 15.085 11.407 -6.839 1.00 84.06 181 ILE A O 1
ATOM 1520 N N . TYR A 1 182 ? 14.412 10.917 -8.915 1.00 82.12 182 TYR A N 1
ATOM 1521 C CA . TYR A 1 182 ? 12.981 11.038 -8.615 1.00 82.12 182 TYR A CA 1
ATOM 1522 C C . TYR A 1 182 ? 12.499 9.974 -7.628 1.00 82.12 182 TYR A C 1
ATOM 1524 O O . TYR A 1 182 ? 11.761 10.291 -6.692 1.00 82.12 182 TYR A O 1
ATOM 1532 N N . GLU A 1 183 ? 12.909 8.722 -7.828 1.00 84.69 183 GLU A N 1
ATOM 1533 C CA . GLU A 1 183 ? 12.611 7.642 -6.888 1.00 84.69 183 GLU A CA 1
ATOM 1534 C C . GLU A 1 183 ? 13.252 7.914 -5.527 1.00 84.69 183 GLU A C 1
ATOM 1536 O O . GLU A 1 183 ? 12.561 7.836 -4.516 1.00 84.69 183 GLU A O 1
ATOM 1541 N N . GLU A 1 184 ? 14.511 8.350 -5.496 1.00 84.75 184 GLU A N 1
ATOM 1542 C CA . GLU A 1 184 ? 15.216 8.646 -4.253 1.00 84.75 184 GLU A CA 1
ATOM 1543 C C . GLU A 1 184 ? 14.563 9.799 -3.472 1.00 84.75 184 GLU A C 1
ATOM 1545 O O . GLU A 1 184 ? 14.346 9.683 -2.262 1.00 84.75 184 GLU A O 1
ATOM 1550 N N . ILE A 1 185 ? 14.198 10.900 -4.145 1.00 84.38 185 ILE A N 1
ATOM 1551 C CA . ILE A 1 185 ? 13.448 12.006 -3.528 1.00 84.38 185 ILE A CA 1
ATOM 1552 C C . ILE A 1 185 ? 12.158 11.469 -2.908 1.00 84.38 185 ILE A C 1
ATOM 1554 O O . ILE A 1 185 ? 11.827 11.815 -1.770 1.00 84.38 185 ILE A O 1
ATOM 1558 N N . TYR A 1 186 ? 11.434 10.617 -3.634 1.00 82.81 186 TYR A N 1
ATOM 1559 C CA . TYR A 1 186 ? 10.149 10.122 -3.167 1.00 82.81 186 TYR A CA 1
ATOM 1560 C C . TYR A 1 186 ? 10.295 9.141 -1.997 1.00 82.81 186 TYR A C 1
ATOM 1562 O O . TYR A 1 186 ? 9.639 9.310 -0.966 1.00 82.81 186 TYR A O 1
ATOM 1570 N N . SER A 1 187 ? 11.226 8.195 -2.105 1.00 81.62 187 SER A N 1
ATOM 1571 C CA . SER A 1 187 ? 11.574 7.234 -1.059 1.00 81.62 187 SER A CA 1
ATOM 1572 C C . SER A 1 187 ? 11.984 7.940 0.235 1.00 81.62 187 SER A C 1
ATOM 1574 O O . SER A 1 187 ? 11.468 7.628 1.306 1.00 81.62 187 SER A O 1
ATOM 1576 N N . ARG A 1 188 ? 12.811 8.993 0.155 1.00 80.69 188 ARG A N 1
ATOM 1577 C CA . ARG A 1 188 ? 13.227 9.788 1.328 1.00 80.69 188 ARG A CA 1
ATOM 1578 C C . ARG A 1 188 ? 12.074 10.536 2.001 1.00 80.69 188 ARG A C 1
ATOM 1580 O O . ARG A 1 188 ? 12.139 10.790 3.207 1.00 80.69 188 ARG A O 1
ATOM 1587 N N . ARG A 1 189 ? 11.041 10.925 1.246 1.00 83.50 189 ARG A N 1
ATOM 1588 C CA . ARG A 1 189 ? 9.864 11.623 1.789 1.00 83.50 189 ARG A CA 1
ATOM 1589 C C . ARG A 1 189 ? 8.864 10.675 2.431 1.00 83.50 189 ARG A C 1
ATOM 1591 O O . ARG A 1 189 ? 8.359 10.991 3.502 1.00 83.50 189 ARG A O 1
ATOM 1598 N N . VAL A 1 190 ? 8.608 9.540 1.794 1.00 82.88 190 VAL A N 1
ATOM 1599 C CA . VAL A 1 190 ? 7.568 8.593 2.213 1.00 82.88 190 VAL A CA 1
ATOM 1600 C C . VAL A 1 190 ? 8.083 7.529 3.177 1.00 82.88 190 VAL A C 1
ATOM 1602 O O . VAL A 1 190 ? 7.340 7.102 4.056 1.00 82.88 190 VAL A O 1
ATOM 1605 N N . LYS A 1 191 ? 9.354 7.137 3.038 1.00 81.81 191 LYS A N 1
ATOM 1606 C CA . LYS A 1 191 ? 10.039 6.102 3.825 1.00 81.81 191 LYS A CA 1
ATOM 1607 C C . LYS A 1 191 ? 9.272 4.768 3.838 1.00 81.81 191 LYS A C 1
ATOM 1609 O O . LYS A 1 191 ? 8.775 4.362 4.891 1.00 81.81 191 LYS A O 1
ATOM 1614 N N . PRO A 1 192 ? 9.142 4.092 2.680 1.00 83.06 192 PRO A N 1
ATOM 1615 C CA . PRO A 1 192 ? 8.469 2.799 2.611 1.00 83.06 192 PRO A CA 1
ATOM 1616 C C . PRO A 1 192 ? 9.211 1.758 3.460 1.00 83.06 192 PRO A C 1
ATOM 1618 O O . PRO A 1 192 ? 10.441 1.708 3.457 1.00 83.06 192 PRO A O 1
ATOM 1621 N N . GLY A 1 193 ? 8.467 0.904 4.163 1.00 80.62 193 GLY A N 1
ATOM 1622 C CA . GLY A 1 193 ? 9.053 -0.059 5.099 1.00 80.62 193 GLY A CA 1
ATOM 1623 C C . GLY A 1 193 ? 9.846 -1.201 4.446 1.00 80.62 193 GLY A C 1
ATOM 1624 O O . GLY A 1 193 ? 10.707 -1.786 5.097 1.00 80.62 193 GLY A O 1
ATOM 1625 N N . LEU A 1 194 ? 9.609 -1.508 3.164 1.00 82.56 194 LEU A N 1
ATOM 1626 C CA . LEU A 1 194 ? 10.301 -2.570 2.413 1.00 82.56 194 LEU A CA 1
ATOM 1627 C C . LEU A 1 194 ? 11.364 -2.056 1.427 1.00 82.56 194 LEU A C 1
ATOM 1629 O O . LEU A 1 194 ? 11.746 -2.767 0.495 1.00 82.56 194 LEU A O 1
ATOM 1633 N N . THR A 1 195 ? 11.846 -0.830 1.601 1.00 78.44 195 THR A N 1
ATOM 1634 C CA . THR A 1 195 ? 12.955 -0.275 0.809 1.00 78.44 195 THR A CA 1
ATOM 1635 C C . THR A 1 195 ? 14.218 -0.184 1.649 1.00 78.44 195 THR A C 1
ATOM 1637 O O . THR A 1 195 ? 14.198 0.361 2.746 1.00 78.44 195 THR A O 1
ATOM 1640 N N . ILE A 1 196 ? 15.327 -0.692 1.112 1.00 72.38 196 ILE A N 1
ATOM 1641 C CA . ILE A 1 196 ? 16.658 -0.542 1.707 1.00 72.38 196 ILE A CA 1
ATOM 1642 C C . ILE A 1 196 ? 17.277 0.729 1.130 1.00 72.38 196 ILE A C 1
ATOM 1644 O O . ILE A 1 196 ? 17.144 0.995 -0.068 1.00 72.38 196 ILE A O 1
ATOM 1648 N N . LYS A 1 197 ? 17.942 1.517 1.976 1.00 66.00 197 LYS A N 1
ATOM 1649 C CA . LYS A 1 197 ? 18.683 2.694 1.526 1.00 66.00 197 LYS A CA 1
ATOM 1650 C C . LYS A 1 197 ? 19.731 2.268 0.474 1.00 66.00 197 LYS A C 1
ATOM 1652 O O . LYS A 1 197 ? 20.486 1.342 0.758 1.00 66.00 197 LYS A O 1
ATOM 1657 N N . PRO A 1 198 ? 19.796 2.920 -0.700 1.00 59.75 198 PRO A N 1
ATOM 1658 C CA . PRO A 1 198 ? 20.906 2.726 -1.627 1.00 59.75 198 PRO A CA 1
ATOM 1659 C C . PRO A 1 198 ? 22.230 3.127 -0.959 1.00 59.75 198 PRO A C 1
ATOM 1661 O O . PRO A 1 198 ? 22.250 4.108 -0.205 1.00 59.75 198 PRO A O 1
ATOM 1664 N N . ASP A 1 199 ? 23.293 2.363 -1.222 1.00 51.12 199 ASP A N 1
ATOM 1665 C CA . ASP A 1 199 ? 24.658 2.659 -0.759 1.00 51.12 199 ASP A CA 1
ATOM 1666 C C . ASP A 1 199 ? 25.169 4.015 -1.276 1.00 51.12 199 ASP A C 1
ATOM 1668 O O . ASP A 1 199 ? 24.968 4.312 -2.479 1.00 51.12 199 ASP A O 1
#

Organism: NCBI:txid2576211

Secondary structure (DSSP, 8-state):
-EETTEEEEEHHHHHHHTT-TTTS--SS-EEEEEEE-----TTT--HHHHHHHHHHHHH----PPEEE-SSSSS-EEE----S-SS-SGGG--HHHHHHHHHHTTSHHHHHHHHHHHHHHHHHS-SEEEEESSHHHHHHHHHTTSSHHHHHHHHTT--GGGEEEEEEE----GGGHHHHHHHHHHHHHHH--TT-PPP-